Protein AF-A0A845R1W9-F1 (afdb_monomer)

Secondary structure (DSSP, 8-state):
--SEEEEEEEEP-TT-BHHHHS-GGGGGGTT-HHHHHTTTTTTT-GGGTT-TTTTGGGT--EEEE-TTBTBS--S-SHHHHHHHHTT--EEEES-B-HHHHHHHHHTT--EEE-TTGGGS--TT-EEEEETTT-EEEETTT--EEEPPPPPHHHHHHHHTTSHHHHHHHHHHHS--

Nearest PDB structures (foldseek):
  3vba-assembly2_D  TM=9.200E-01  e=2.408E-18  Methanocaldococcus jannaschii DSM 2661
  2pkp-assembly1_A  TM=9.051E-01  e=4.034E-16  Methanocaldococcus jannaschii DSM 2661
  1v7l-assembly1_B  TM=8.809E-01  e=2.753E-15  Pyrococcus horikoshii OT3
  3h5j-assembly1_A  TM=7.792E-01  e=3.836E-09  Mycobacterium tuberculosis
  2b3y-assembly2_B  TM=6.798E-01  e=2.623E-07  Homo sapiens

pLDDT: mean 94.8, std 7.01, range [56.53, 98.75]

Structure (mmCIF, N/CA/C/O backbone):
data_AF-A0A845R1W9-F1
#
_entry.id   AF-A0A845R1W9-F1
#
loop_
_atom_site.group_PDB
_atom_site.id
_atom_site.type_symbol
_atom_site.label_atom_id
_atom_site.label_alt_id
_atom_site.label_comp_id
_atom_site.label_asym_id
_atom_site.label_entity_id
_atom_site.label_seq_id
_atom_site.pdbx_PDB_ins_code
_atom_site.Cartn_x
_atom_site.Cartn_y
_atom_site.Cartn_z
_atom_site.occupancy
_atom_site.B_iso_or_equiv
_atom_site.auth_seq_id
_atom_site.auth_comp_id
_atom_site.auth_asym_id
_atom_site.auth_atom_id
_atom_site.pdbx_PDB_model_num
ATOM 1 N N . MET A 1 1 ? -11.122 14.941 3.476 1.00 62.06 1 MET A N 1
ATOM 2 C CA . MET A 1 1 ? -10.564 13.615 3.101 1.00 62.06 1 MET A CA 1
ATOM 3 C C . MET A 1 1 ? -11.657 12.535 3.040 1.00 62.06 1 MET A C 1
ATOM 5 O O . MET A 1 1 ? -12.625 12.641 3.788 1.00 62.06 1 MET A O 1
ATOM 9 N N . LYS A 1 2 ? -11.525 11.491 2.199 1.00 73.31 2 LYS A N 1
ATOM 10 C CA . LYS A 1 2 ? -12.377 10.285 2.283 1.00 73.31 2 LYS A CA 1
ATOM 11 C C . LYS A 1 2 ? -11.924 9.431 3.475 1.00 73.31 2 LYS A C 1
ATOM 13 O O . LYS A 1 2 ? -10.837 8.869 3.444 1.00 73.31 2 LYS A O 1
ATOM 18 N N . ARG A 1 3 ? -12.740 9.362 4.530 1.00 90.12 3 ARG A N 1
ATOM 19 C CA . ARG A 1 3 ? -12.497 8.478 5.690 1.00 90.12 3 ARG A CA 1
ATOM 20 C C . ARG A 1 3 ? -12.841 7.017 5.400 1.00 90.12 3 ARG A C 1
ATOM 22 O O . ARG A 1 3 ? -12.354 6.130 6.086 1.00 90.12 3 ARG A O 1
ATOM 29 N N . ILE A 1 4 ? -13.647 6.802 4.363 1.00 96.75 4 ILE A N 1
ATOM 30 C CA . ILE A 1 4 ? -14.009 5.495 3.833 1.00 96.75 4 ILE A CA 1
ATOM 31 C C . ILE A 1 4 ? -13.340 5.342 2.469 1.00 96.75 4 ILE A C 1
ATOM 33 O O . ILE A 1 4 ? -13.576 6.155 1.570 1.00 96.75 4 ILE A O 1
ATOM 37 N N . ILE A 1 5 ? -12.514 4.311 2.322 1.00 97.69 5 ILE A N 1
ATOM 38 C CA . ILE A 1 5 ? -11.864 3.947 1.060 1.00 97.69 5 ILE A CA 1
ATOM 39 C C . ILE A 1 5 ? -12.543 2.688 0.536 1.00 97.69 5 ILE A C 1
ATOM 41 O O . ILE A 1 5 ? -12.683 1.711 1.265 1.00 97.69 5 ILE A O 1
ATOM 45 N N . LYS A 1 6 ? -12.971 2.717 -0.729 1.00 98.31 6 LYS A N 1
ATOM 46 C CA . LYS A 1 6 ? -13.586 1.575 -1.405 1.00 98.31 6 LYS A CA 1
ATOM 47 C C . LYS A 1 6 ? -12.861 1.295 -2.709 1.00 98.31 6 LYS A C 1
ATOM 49 O O . LYS A 1 6 ? -12.692 2.213 -3.509 1.00 98.31 6 LYS A O 1
ATOM 54 N N . GLY A 1 7 ? -12.461 0.048 -2.930 1.00 98.19 7 GLY A N 1
ATOM 55 C CA . GLY A 1 7 ? -11.546 -0.270 -4.017 1.00 98.19 7 GLY A CA 1
ATOM 56 C C . GLY A 1 7 ? -11.389 -1.751 -4.314 1.00 98.19 7 GLY A C 1
ATOM 57 O O . GLY A 1 7 ? -11.745 -2.593 -3.493 1.00 98.19 7 GLY A O 1
ATOM 58 N N . SER A 1 8 ? -10.849 -2.038 -5.500 1.00 98.56 8 SER A N 1
ATOM 59 C CA . SER A 1 8 ? -10.445 -3.388 -5.897 1.00 98.56 8 SER A CA 1
ATOM 60 C C . SER A 1 8 ? -9.110 -3.752 -5.254 1.00 98.56 8 SER A C 1
ATOM 62 O O . SER A 1 8 ? -8.200 -2.917 -5.176 1.00 98.56 8 SER A O 1
ATOM 64 N N . VAL A 1 9 ? -9.010 -4.996 -4.799 1.00 98.44 9 VAL A N 1
ATOM 65 C CA . VAL A 1 9 ? -7.891 -5.509 -4.011 1.00 98.44 9 VAL A CA 1
ATOM 66 C C . VAL A 1 9 ? -6.911 -6.310 -4.855 1.00 98.44 9 VAL A C 1
ATOM 68 O O . VAL A 1 9 ? -7.304 -7.196 -5.609 1.00 98.44 9 VAL A O 1
ATOM 71 N N . TYR A 1 10 ? -5.621 -6.106 -4.607 1.00 98.62 10 TYR A N 1
ATOM 72 C CA . TYR A 1 10 ? -4.604 -7.125 -4.841 1.00 98.62 10 TYR A CA 1
ATOM 73 C C . TYR A 1 10 ? -4.195 -7.778 -3.518 1.00 98.62 10 TYR A C 1
ATOM 75 O O . TYR A 1 10 ? -3.683 -7.096 -2.627 1.00 98.62 10 TYR A O 1
ATOM 83 N N . LEU A 1 11 ? -4.410 -9.090 -3.392 1.00 98.38 11 LEU A N 1
ATOM 84 C CA . LEU A 1 11 ? -3.980 -9.869 -2.236 1.00 98.38 11 LEU A CA 1
ATOM 85 C C . LEU A 1 11 ? -2.578 -10.435 -2.478 1.00 98.38 11 LEU A C 1
ATOM 87 O O . LEU A 1 11 ? -2.346 -11.224 -3.394 1.00 98.38 11 LEU A O 1
ATOM 91 N N . CYS A 1 12 ? -1.657 -10.046 -1.610 1.00 96.44 12 CYS A N 1
ATOM 92 C CA . CYS A 1 12 ? -0.325 -10.608 -1.484 1.00 96.44 12 CYS A CA 1
ATOM 93 C C . CYS A 1 12 ? -0.301 -11.725 -0.432 1.00 96.44 12 CYS A C 1
ATOM 95 O O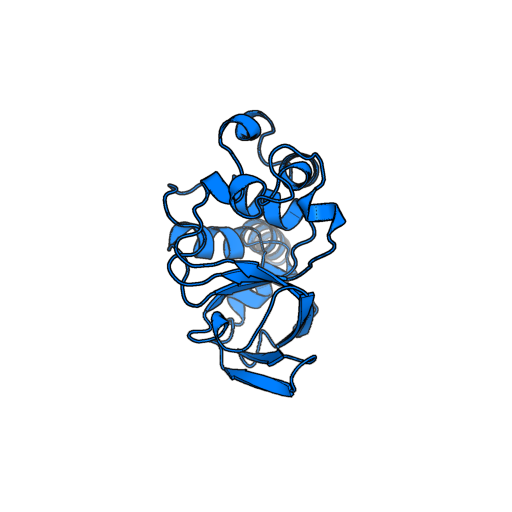 . CYS A 1 12 ? -1.147 -11.774 0.457 1.00 96.44 12 CYS A O 1
ATOM 97 N N . GLY A 1 13 ? 0.721 -12.579 -0.496 1.00 94.38 13 GLY A N 1
ATOM 98 C CA . GLY A 1 13 ? 1.034 -13.514 0.586 1.00 94.38 13 GLY A CA 1
ATOM 99 C C . GLY A 1 13 ? 1.842 -12.875 1.721 1.00 94.38 13 GLY A C 1
ATOM 100 O O . GLY A 1 13 ? 1.972 -11.650 1.817 1.00 94.38 13 GLY A O 1
ATOM 101 N N . ASP A 1 14 ? 2.421 -13.738 2.551 1.00 97.56 14 ASP A N 1
ATOM 102 C CA . ASP A 1 14 ? 3.321 -13.356 3.639 1.00 97.56 14 ASP A CA 1
ATOM 103 C C . ASP A 1 14 ? 4.707 -12.940 3.127 1.00 97.56 14 ASP A C 1
ATOM 105 O O . ASP A 1 14 ? 5.149 -13.338 2.045 1.00 97.56 14 ASP A O 1
ATOM 109 N N . ASN A 1 15 ? 5.431 -12.191 3.957 1.00 97.12 15 ASN A N 1
ATOM 110 C CA . ASN A 1 15 ? 6.838 -11.829 3.791 1.00 97.12 15 ASN A CA 1
ATOM 111 C C . ASN A 1 15 ? 7.152 -11.112 2.467 1.00 97.12 15 ASN A C 1
ATOM 113 O O . ASN A 1 15 ? 8.259 -11.231 1.934 1.00 97.12 15 ASN A O 1
ATOM 117 N N . VAL A 1 16 ? 6.199 -10.346 1.924 1.00 97.50 16 VAL A N 1
ATOM 118 C CA . VAL A 1 16 ? 6.465 -9.495 0.759 1.00 97.50 16 VAL A CA 1
ATOM 119 C C . VAL A 1 16 ? 7.469 -8.421 1.145 1.00 97.50 16 VAL A C 1
ATOM 121 O O . VAL A 1 16 ? 7.192 -7.533 1.949 1.00 97.50 16 VAL A O 1
ATOM 124 N N . THR A 1 17 ? 8.647 -8.480 0.543 1.00 97.12 17 THR A N 1
ATOM 125 C CA . THR A 1 17 ? 9.742 -7.571 0.866 1.00 97.12 17 THR A CA 1
ATOM 126 C C . THR A 1 17 ? 9.640 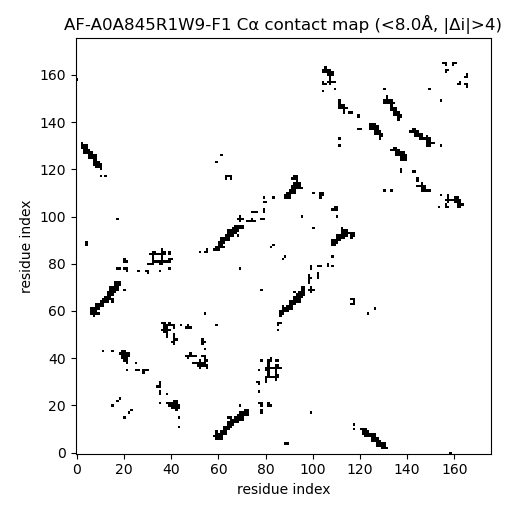-6.244 0.120 1.00 97.12 17 THR A C 1
ATOM 128 O O . THR A 1 17 ? 9.064 -6.140 -0.965 1.00 97.12 17 THR A O 1
ATOM 131 N N . ALA A 1 18 ? 10.309 -5.220 0.650 1.00 95.44 18 ALA A N 1
ATOM 132 C CA . ALA A 1 18 ? 10.483 -3.936 -0.025 1.00 95.44 18 ALA A CA 1
ATOM 133 C C . ALA A 1 18 ? 11.068 -4.072 -1.449 1.00 95.44 18 ALA A C 1
ATOM 135 O O . ALA A 1 18 ? 10.721 -3.287 -2.328 1.00 95.44 18 ALA A O 1
ATOM 136 N N . TYR A 1 19 ? 11.919 -5.078 -1.681 1.00 95.38 19 TYR A N 1
ATOM 137 C CA . TYR A 1 19 ? 12.547 -5.350 -2.979 1.00 95.38 19 TYR A CA 1
ATOM 138 C C . TYR A 1 19 ? 11.615 -6.051 -3.973 1.00 95.38 19 TYR A C 1
ATOM 140 O O . TYR A 1 19 ? 11.827 -5.950 -5.178 1.00 95.38 19 TYR A O 1
ATOM 148 N N . GLN A 1 20 ? 10.585 -6.744 -3.482 1.00 96.88 20 GLN A N 1
ATOM 149 C CA . GLN A 1 20 ? 9.526 -7.311 -4.319 1.00 96.88 20 GLN A CA 1
ATOM 150 C C . GLN A 1 20 ? 8.477 -6.259 -4.693 1.00 96.88 20 GLN A C 1
ATOM 152 O O . GLN A 1 20 ? 7.917 -6.314 -5.786 1.00 96.88 20 GLN A O 1
ATOM 157 N N . ILE A 1 21 ? 8.244 -5.275 -3.819 1.00 97.44 21 ILE A N 1
ATOM 158 C CA . ILE A 1 21 ? 7.402 -4.112 -4.131 1.00 97.44 21 ILE A CA 1
ATOM 159 C C . ILE A 1 21 ? 8.075 -3.231 -5.191 1.00 97.44 21 ILE A C 1
ATOM 161 O O . ILE A 1 21 ? 7.401 -2.736 -6.086 1.00 97.44 21 ILE A O 1
ATOM 165 N N . ILE A 1 22 ? 9.388 -3.011 -5.105 1.00 96.62 22 ILE A N 1
ATOM 166 C CA . ILE A 1 22 ? 10.142 -2.286 -6.133 1.00 96.62 22 ILE A CA 1
ATOM 167 C C . ILE A 1 22 ? 11.602 -2.746 -6.157 1.00 96.62 22 ILE A C 1
ATOM 169 O O . ILE A 1 22 ? 12.318 -2.660 -5.151 1.00 96.62 22 ILE A O 1
ATOM 173 N N . ALA A 1 23 ? 12.067 -3.212 -7.315 1.00 94.94 23 ALA A N 1
ATOM 174 C CA . ALA A 1 23 ? 13.419 -3.732 -7.449 1.00 94.94 23 ALA A CA 1
ATOM 175 C C . ALA A 1 23 ? 14.481 -2.628 -7.290 1.00 94.94 23 ALA A C 1
ATOM 177 O O . ALA A 1 23 ? 14.294 -1.467 -7.664 1.00 94.94 23 ALA A O 1
ATOM 178 N N . GLN A 1 24 ? 15.639 -2.991 -6.730 1.00 93.75 24 GLN A N 1
ATOM 179 C CA . GLN A 1 24 ? 16.694 -2.027 -6.394 1.00 93.75 24 GLN A CA 1
ATOM 180 C C . GLN A 1 24 ? 17.302 -1.330 -7.620 1.00 93.75 24 GLN A C 1
ATOM 182 O O . GLN A 1 24 ? 17.696 -0.167 -7.542 1.00 93.75 24 GLN A O 1
ATOM 187 N N . ASN A 1 25 ? 17.334 -2.003 -8.770 1.00 94.56 25 ASN A N 1
ATOM 188 C CA . ASN A 1 25 ? 17.775 -1.415 -10.037 1.00 94.56 25 ASN A CA 1
ATOM 189 C C . ASN A 1 25 ? 16.882 -0.245 -10.503 1.00 94.56 25 ASN A C 1
ATOM 191 O O . ASN A 1 25 ? 17.328 0.556 -11.321 1.00 94.56 25 ASN A O 1
ATOM 195 N N . ARG A 1 26 ? 15.661 -0.101 -9.966 1.00 95.25 26 ARG A N 1
ATOM 196 C CA . ARG A 1 26 ? 14.755 1.024 -10.251 1.00 95.25 26 ARG A CA 1
ATOM 197 C C . ARG A 1 26 ? 15.004 2.244 -9.367 1.00 95.25 26 ARG A C 1
ATOM 199 O O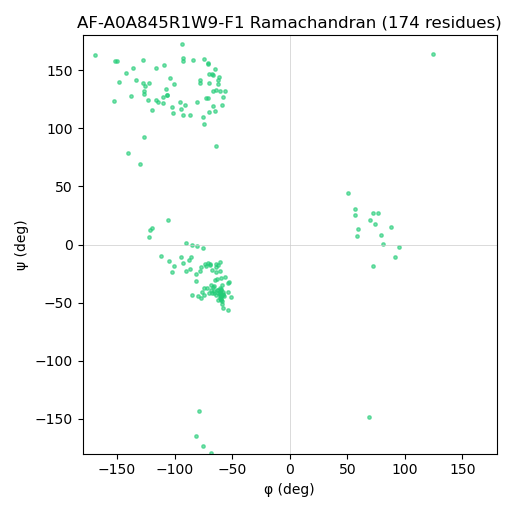 . ARG A 1 26 ? 14.479 3.314 -9.647 1.00 95.25 26 ARG A O 1
ATOM 206 N N . TRP A 1 27 ? 15.817 2.135 -8.314 1.00 92.50 27 TRP A N 1
ATOM 207 C CA . TRP A 1 27 ? 16.007 3.238 -7.359 1.00 92.50 27 TRP A CA 1
ATOM 208 C C . TRP A 1 27 ? 16.760 4.436 -7.954 1.00 92.50 27 TRP A C 1
ATOM 210 O O . TRP A 1 27 ? 16.676 5.540 -7.423 1.00 92.50 27 TRP A O 1
ATOM 220 N N . GLY A 1 28 ? 17.444 4.257 -9.092 1.00 93.75 28 GLY A N 1
ATOM 221 C CA . GLY A 1 28 ? 18.024 5.365 -9.860 1.00 93.75 28 GLY A CA 1
ATOM 222 C C . GLY A 1 28 ? 16.992 6.385 -10.366 1.00 93.75 28 GLY A C 1
ATOM 223 O O . GLY A 1 28 ? 17.372 7.495 -10.722 1.00 93.75 28 GLY A O 1
ATOM 224 N N . LEU A 1 29 ? 15.697 6.045 -10.342 1.00 93.56 29 LEU A N 1
ATOM 225 C CA . LEU A 1 29 ? 14.581 6.942 -10.668 1.00 93.56 29 LEU A CA 1
ATOM 226 C C . LEU A 1 29 ? 14.276 7.963 -9.550 1.00 93.56 29 LEU A C 1
ATOM 228 O O . LEU A 1 29 ? 13.399 8.816 -9.699 1.00 93.56 29 LEU A O 1
ATOM 232 N N . GLY A 1 30 ? 14.985 7.890 -8.419 1.00 95.00 30 GLY A N 1
ATOM 233 C CA . GLY A 1 30 ? 14.742 8.740 -7.258 1.00 95.00 30 GLY A CA 1
ATOM 234 C C . GLY A 1 30 ? 13.417 8.405 -6.571 1.00 95.00 30 GLY A C 1
ATOM 235 O O . GLY A 1 30 ? 12.989 7.257 -6.559 1.00 95.00 30 GLY A O 1
ATOM 236 N N . LEU A 1 31 ? 12.763 9.411 -5.982 1.00 95.31 31 LEU A N 1
ATOM 237 C CA . LEU A 1 31 ? 11.499 9.260 -5.242 1.00 95.31 31 LEU A CA 1
ATOM 238 C C . LEU A 1 31 ? 10.278 9.800 -6.004 1.00 95.31 31 LEU A C 1
ATOM 240 O O . LEU A 1 31 ? 9.270 10.120 -5.375 1.00 95.31 31 LEU A O 1
ATOM 244 N N . ASN A 1 32 ? 10.359 9.926 -7.333 1.00 96.31 32 ASN A N 1
ATOM 245 C CA . ASN A 1 32 ? 9.216 10.333 -8.149 1.00 96.31 32 ASN A CA 1
ATOM 246 C C . ASN A 1 32 ? 8.175 9.193 -8.182 1.00 96.31 32 ASN A C 1
ATOM 248 O O . ASN A 1 32 ? 8.472 8.140 -8.754 1.00 96.31 32 ASN A O 1
ATOM 252 N N . PRO A 1 33 ? 6.968 9.373 -7.600 1.00 97.12 33 PRO A N 1
ATOM 253 C CA . PRO A 1 33 ? 5.948 8.330 -7.602 1.00 97.12 33 PRO A CA 1
ATOM 254 C C . PRO A 1 33 ? 5.533 7.923 -9.015 1.00 97.12 33 PRO A C 1
ATOM 256 O O . PRO A 1 33 ? 5.364 6.741 -9.274 1.00 97.12 33 PRO A O 1
ATOM 259 N N . GLU A 1 34 ? 5.418 8.863 -9.953 1.00 97.44 34 GLU A N 1
ATOM 260 C CA . GLU A 1 34 ? 4.980 8.563 -11.318 1.00 97.44 34 GLU A CA 1
ATOM 261 C C . GLU A 1 34 ? 5.932 7.587 -12.021 1.00 97.44 34 GLU A C 1
ATOM 263 O O . GLU A 1 34 ? 5.469 6.610 -12.612 1.00 97.44 34 GLU A O 1
ATOM 268 N N . GLU A 1 35 ? 7.245 7.803 -11.889 1.00 98.12 35 GLU A N 1
ATOM 269 C CA . GLU A 1 35 ? 8.281 6.953 -12.487 1.00 98.12 35 GLU A CA 1
ATOM 270 C C . GLU A 1 35 ? 8.439 5.616 -11.759 1.00 98.12 35 GLU A C 1
ATOM 272 O O . GLU A 1 35 ? 8.516 4.568 -12.397 1.00 98.12 35 GLU A O 1
ATOM 277 N N . LEU A 1 36 ? 8.449 5.624 -10.422 1.00 98.25 36 LEU A N 1
ATOM 278 C CA . LEU A 1 36 ? 8.540 4.389 -9.637 1.00 98.25 36 LEU A CA 1
ATOM 279 C C . LEU A 1 36 ? 7.289 3.516 -9.793 1.00 98.25 36 LEU A C 1
ATOM 281 O O . LEU A 1 36 ? 7.390 2.292 -9.844 1.00 98.25 36 LEU A O 1
ATOM 285 N N . GLY A 1 37 ? 6.114 4.137 -9.892 1.00 98.19 37 GLY A N 1
ATOM 286 C CA . GLY A 1 37 ? 4.827 3.458 -10.007 1.00 98.19 37 GLY A CA 1
ATOM 287 C C . GLY A 1 37 ? 4.667 2.637 -11.279 1.00 98.19 37 GLY A C 1
ATOM 288 O O . GLY A 1 37 ? 3.926 1.657 -11.274 1.00 98.19 37 GLY A O 1
ATOM 289 N N . LYS A 1 38 ? 5.420 2.965 -12.337 1.00 98.25 38 LYS A N 1
ATOM 290 C CA . LYS A 1 38 ? 5.505 2.152 -13.559 1.00 98.25 38 LYS A CA 1
ATOM 291 C C . LYS A 1 38 ? 6.041 0.740 -13.291 1.00 98.25 38 LYS A C 1
ATOM 293 O O . LYS A 1 38 ? 5.779 -0.156 -14.079 1.00 98.25 38 LYS A O 1
ATOM 298 N N . TRP A 1 39 ? 6.779 0.535 -12.202 1.00 98.31 39 TRP A N 1
ATOM 299 C CA . TRP A 1 39 ? 7.459 -0.728 -11.882 1.00 98.31 39 TRP A CA 1
ATOM 300 C C . TRP A 1 39 ? 7.019 -1.311 -10.533 1.00 98.31 39 TRP A C 1
ATOM 302 O O . TRP A 1 39 ? 7.669 -2.207 -9.994 1.00 98.31 39 TRP A O 1
ATOM 312 N N . ALA A 1 40 ? 5.940 -0.782 -9.952 1.00 98.19 40 ALA A N 1
ATOM 313 C CA . ALA A 1 40 ? 5.447 -1.244 -8.665 1.00 98.19 40 ALA A CA 1
ATOM 314 C C . ALA A 1 40 ? 5.030 -2.719 -8.724 1.00 98.19 40 ALA A C 1
ATOM 316 O O . ALA A 1 40 ? 4.474 -3.189 -9.711 1.00 98.19 40 ALA A O 1
ATOM 317 N N . MET A 1 41 ? 5.268 -3.428 -7.626 1.00 98.00 41 MET A N 1
ATOM 318 C CA . MET A 1 41 ? 4.901 -4.823 -7.391 1.00 98.00 41 MET A CA 1
ATOM 319 C C . MET A 1 41 ? 5.487 -5.833 -8.388 1.00 98.00 41 MET A C 1
ATOM 321 O O . MET A 1 41 ? 5.077 -6.987 -8.355 1.00 98.00 41 MET A O 1
ATOM 325 N N . GLU A 1 42 ? 6.469 -5.474 -9.224 1.00 94.38 42 GLU A N 1
ATOM 326 C CA . GLU A 1 42 ? 7.003 -6.376 -10.262 1.00 94.38 42 GLU A CA 1
ATOM 327 C C . GLU A 1 42 ? 7.598 -7.683 -9.701 1.00 94.38 42 GLU A C 1
ATOM 329 O O . GLU A 1 42 ? 7.545 -8.721 -10.355 1.00 94.38 42 GLU A O 1
ATOM 334 N N . GLY A 1 43 ? 8.120 -7.666 -8.467 1.00 95.50 43 GLY A N 1
ATOM 335 C CA . GLY A 1 43 ? 8.613 -8.863 -7.775 1.00 95.50 43 GLY A CA 1
ATOM 336 C C . GLY A 1 43 ? 7.589 -9.540 -6.853 1.00 95.50 43 GLY A C 1
ATOM 337 O O . GLY A 1 43 ? 7.843 -10.644 -6.371 1.00 95.50 43 GLY A O 1
ATOM 338 N N . ALA A 1 44 ? 6.456 -8.887 -6.581 1.00 96.44 44 ALA A N 1
ATOM 339 C CA . ALA A 1 44 ? 5.360 -9.385 -5.739 1.00 96.44 44 ALA A CA 1
ATOM 340 C C . ALA A 1 44 ? 4.139 -9.854 -6.559 1.00 96.44 44 ALA A C 1
ATOM 342 O O . ALA A 1 44 ? 3.250 -10.526 -6.037 1.00 96.44 44 ALA A O 1
ATOM 343 N N . CYS A 1 45 ? 4.094 -9.505 -7.843 1.00 96.31 45 CYS A N 1
ATOM 344 C CA . CYS A 1 45 ? 3.094 -9.904 -8.820 1.00 96.31 45 CYS A CA 1
ATOM 345 C C . CYS A 1 45 ? 3.827 -10.500 -10.031 1.00 96.31 45 CYS A C 1
ATOM 347 O O . CYS A 1 45 ? 4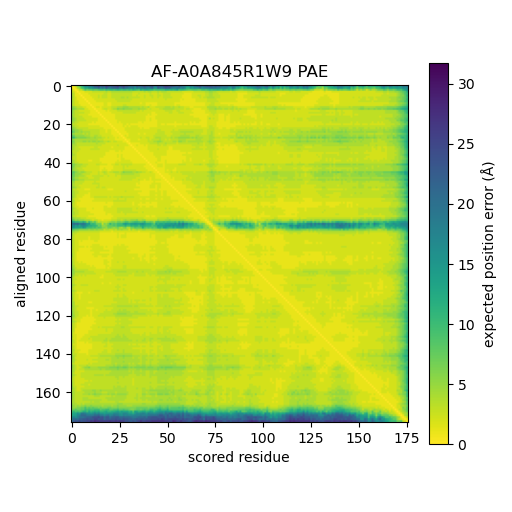.227 -9.767 -10.931 1.00 96.31 45 CYS A O 1
ATOM 349 N N . PRO A 1 46 ? 4.042 -11.827 -10.073 1.00 91.25 46 PRO A N 1
ATOM 350 C CA . PRO A 1 46 ? 4.835 -12.460 -11.130 1.00 91.25 46 PRO A CA 1
ATOM 351 C C . PRO A 1 46 ? 4.338 -12.167 -12.553 1.00 91.25 46 PRO A C 1
ATOM 353 O O . PRO A 1 46 ? 5.132 -12.128 -13.487 1.00 91.25 46 PRO A O 1
ATOM 356 N N . GLU A 1 47 ? 3.036 -11.918 -12.714 1.00 94.25 47 GLU A N 1
ATOM 357 C CA . GLU A 1 47 ? 2.409 -11.572 -13.995 1.00 94.25 47 GLU A CA 1
ATOM 358 C C . GLU A 1 47 ? 2.900 -10.245 -14.595 1.00 94.25 47 GLU A C 1
ATOM 360 O O . GLU A 1 47 ? 2.702 -10.014 -15.785 1.00 94.25 47 GLU A O 1
ATOM 365 N N . VAL A 1 48 ? 3.505 -9.365 -13.791 1.00 95.94 48 VAL A N 1
ATOM 366 C CA . VAL A 1 48 ? 3.917 -8.013 -14.213 1.00 95.94 48 VAL A CA 1
ATOM 367 C C . VAL A 1 48 ? 5.426 -7.795 -14.090 1.00 95.94 48 VAL A C 1
ATOM 369 O O . VAL A 1 48 ? 5.904 -6.663 -14.161 1.00 95.94 48 VAL A O 1
ATOM 372 N N . LEU A 1 49 ? 6.193 -8.874 -13.916 1.00 95.94 49 LEU A N 1
ATOM 373 C CA . LEU A 1 49 ? 7.644 -8.815 -13.787 1.00 95.94 49 LEU A CA 1
ATOM 374 C C . LEU A 1 49 ? 8.278 -8.164 -15.027 1.00 95.94 49 LEU A C 1
ATOM 376 O O . LEU A 1 49 ? 8.163 -8.690 -16.134 1.00 95.94 49 LEU A O 1
ATOM 380 N N . ASN A 1 50 ? 8.995 -7.051 -14.833 1.00 94.00 50 ASN A N 1
ATOM 381 C CA . ASN A 1 50 ? 9.589 -6.239 -15.903 1.00 94.00 50 ASN A CA 1
ATOM 382 C C . ASN A 1 50 ? 8.586 -5.718 -16.952 1.00 94.00 50 ASN A C 1
ATOM 384 O O . ASN A 1 50 ? 8.983 -5.420 -18.081 1.00 94.00 50 ASN A O 1
ATOM 388 N N . VAL A 1 51 ? 7.311 -5.571 -16.589 1.00 97.69 51 VAL A N 1
ATOM 389 C CA . VAL A 1 51 ? 6.291 -4.956 -17.444 1.00 97.69 51 VAL A CA 1
ATOM 390 C C . VAL A 1 51 ? 6.061 -3.525 -16.975 1.00 97.69 51 VAL A C 1
ATOM 392 O O . VAL A 1 51 ? 5.549 -3.301 -15.879 1.00 97.69 51 VAL A O 1
ATOM 395 N N . GLU A 1 52 ? 6.430 -2.548 -17.804 1.00 97.69 52 GLU A N 1
ATOM 396 C CA . GLU A 1 52 ? 6.153 -1.139 -17.516 1.00 97.69 52 GLU A CA 1
ATOM 397 C C . GLU A 1 52 ? 4.639 -0.913 -17.396 1.00 97.69 52 GLU A C 1
ATOM 399 O O . GLU A 1 52 ? 3.869 -1.371 -18.234 1.00 97.69 52 GLU A O 1
ATOM 404 N N . ASN A 1 53 ? 4.224 -0.225 -16.335 1.00 98.00 53 ASN A N 1
ATOM 405 C CA . ASN A 1 53 ? 2.839 -0.052 -15.892 1.00 98.00 53 ASN A CA 1
ATOM 406 C C . ASN A 1 53 ? 2.083 -1.351 -15.586 1.00 98.00 53 ASN A C 1
ATOM 408 O O . ASN A 1 53 ? 0.908 -1.279 -15.248 1.00 98.00 53 ASN A O 1
ATOM 412 N N . GLY A 1 54 ? 2.724 -2.523 -15.594 1.00 97.62 54 GLY A N 1
ATOM 413 C CA . GLY A 1 54 ? 2.002 -3.793 -15.543 1.00 97.62 54 GLY A CA 1
ATOM 414 C C . GLY A 1 54 ? 1.095 -3.945 -14.317 1.00 97.62 54 GLY A C 1
ATOM 415 O O . GLY A 1 54 ? -0.035 -4.408 -14.448 1.00 97.62 54 GLY A O 1
ATOM 416 N N . PHE A 1 55 ? 1.538 -3.514 -13.129 1.00 98.31 55 PHE A N 1
ATOM 417 C CA . PHE A 1 55 ? 0.678 -3.520 -11.937 1.00 98.31 55 PHE A CA 1
ATOM 418 C C . PHE A 1 55 ? -0.346 -2.378 -11.929 1.00 98.31 55 PHE A C 1
ATOM 420 O O . PHE A 1 55 ? -1.501 -2.599 -11.572 1.00 98.31 55 PHE A O 1
ATOM 427 N N . ARG A 1 56 ? 0.060 -1.174 -12.352 1.00 97.69 56 ARG A N 1
ATOM 428 C CA . ARG A 1 56 ? -0.810 0.010 -12.455 1.00 97.69 56 ARG A CA 1
ATOM 429 C C . ARG A 1 56 ? -2.006 -0.264 -13.376 1.00 97.69 56 ARG A C 1
ATOM 431 O O . ARG A 1 56 ? -3.138 0.044 -13.017 1.00 97.69 56 ARG A O 1
ATOM 438 N N . ASP A 1 57 ? -1.769 -0.907 -14.513 1.00 98.25 57 ASP A N 1
ATOM 439 C CA . ASP A 1 57 ? -2.780 -1.208 -15.532 1.00 98.25 57 ASP A CA 1
ATOM 440 C C . ASP A 1 57 ? -3.803 -2.255 -15.066 1.00 98.25 57 ASP A C 1
ATOM 442 O O . ASP A 1 57 ? -4.902 -2.332 -15.616 1.00 98.25 57 ASP A O 1
ATOM 446 N N . LYS A 1 58 ? -3.494 -3.027 -14.012 1.00 97.44 58 LYS A N 1
ATOM 447 C CA . LYS A 1 58 ? -4.479 -3.908 -13.362 1.00 97.44 58 LYS A CA 1
ATOM 448 C C . LYS A 1 58 ? -5.535 -3.130 -12.563 1.00 97.44 58 LYS A C 1
ATOM 450 O O . LYS A 1 58 ? -6.575 -3.698 -12.244 1.00 97.44 58 LYS A O 1
ATOM 455 N N . GLY A 1 59 ? -5.301 -1.850 -12.253 1.00 97.38 59 GLY A N 1
ATOM 456 C CA . GLY A 1 59 ? -6.314 -0.955 -11.684 1.00 97.38 59 GLY A CA 1
ATOM 457 C C . GLY A 1 59 ? -6.735 -1.269 -10.245 1.00 97.38 59 GLY A C 1
ATOM 458 O O . GLY A 1 59 ? -7.821 -0.869 -9.823 1.00 97.38 59 GLY A O 1
ATOM 459 N N . TYR A 1 60 ? -5.909 -1.989 -9.482 1.00 98.50 60 TYR A N 1
ATOM 460 C CA . TYR A 1 60 ? -6.131 -2.163 -8.047 1.00 98.50 60 TYR A CA 1
ATOM 461 C C . TYR A 1 60 ? -5.877 -0.848 -7.317 1.00 98.50 60 TYR A C 1
ATOM 463 O O . TYR A 1 60 ? -4.906 -0.159 -7.611 1.00 98.50 60 TYR A O 1
ATOM 471 N N . SER A 1 61 ? -6.718 -0.523 -6.339 1.00 98.25 61 SER A N 1
ATOM 472 C CA . SER A 1 61 ? -6.531 0.656 -5.482 1.00 98.25 61 SER A CA 1
ATOM 473 C C . SER A 1 61 ? -6.198 0.288 -4.037 1.00 98.25 61 SER A C 1
ATOM 475 O O . SER A 1 61 ? -5.801 1.153 -3.258 1.00 98.25 61 SER A O 1
ATOM 477 N N . ILE A 1 62 ? -6.306 -0.991 -3.668 1.00 98.75 62 ILE A N 1
ATOM 478 C CA . ILE A 1 62 ? -5.979 -1.496 -2.334 1.00 98.75 62 ILE A CA 1
ATOM 479 C C . ILE A 1 62 ? -4.998 -2.660 -2.471 1.00 98.75 62 ILE A C 1
ATOM 481 O O . ILE A 1 62 ? -5.230 -3.587 -3.247 1.00 98.75 62 ILE A O 1
ATOM 485 N N . VAL A 1 63 ? -3.916 -2.639 -1.692 1.00 98.75 63 VAL A N 1
ATOM 486 C CA . VAL A 1 63 ? -3.032 -3.803 -1.527 1.00 98.75 63 VAL A CA 1
ATOM 487 C C . VAL A 1 63 ? -3.253 -4.396 -0.146 1.00 98.75 63 VAL A C 1
ATOM 489 O O . VAL A 1 63 ? -3.195 -3.683 0.859 1.00 98.75 63 VAL A O 1
ATOM 492 N N . ILE A 1 64 ? -3.485 -5.707 -0.110 1.00 98.69 64 ILE A N 1
ATOM 493 C CA . ILE A 1 64 ? -3.598 -6.480 1.123 1.00 98.69 64 ILE A CA 1
ATOM 494 C C . ILE A 1 64 ? -2.384 -7.398 1.251 1.00 98.69 64 ILE A C 1
ATOM 496 O O . ILE A 1 64 ? -2.074 -8.129 0.316 1.00 98.69 64 ILE A O 1
ATOM 500 N N . GLY A 1 65 ? -1.685 -7.340 2.382 1.00 98.19 65 GLY A N 1
ATOM 501 C CA . GLY A 1 65 ? -0.539 -8.189 2.708 1.00 98.19 65 GLY A CA 1
ATOM 502 C C . GLY A 1 65 ? -0.838 -9.205 3.804 1.00 98.19 65 GLY A C 1
ATOM 503 O O . GLY A 1 65 ? -1.698 -8.975 4.653 1.00 98.19 65 GLY A O 1
ATOM 504 N N . GLY A 1 66 ? -0.096 -10.309 3.804 1.00 98.12 66 GLY A N 1
ATOM 505 C CA . GLY A 1 66 ? -0.044 -11.223 4.942 1.00 98.12 66 GLY A CA 1
ATOM 506 C C . GLY A 1 66 ? 0.868 -10.715 6.057 1.00 98.12 66 GLY A C 1
ATOM 507 O O . GLY A 1 66 ? 0.936 -9.513 6.338 1.00 98.12 66 GLY A O 1
ATOM 508 N N . GLU A 1 67 ? 1.573 -11.631 6.708 1.00 97.88 67 GLU A N 1
ATOM 509 C CA . GLU A 1 67 ? 2.538 -11.297 7.755 1.00 97.88 67 GLU A CA 1
ATOM 510 C C . GLU A 1 67 ? 3.797 -10.609 7.189 1.00 97.88 67 GLU A C 1
ATOM 512 O O . GLU A 1 67 ? 4.228 -10.893 6.075 1.00 97.88 67 GLU A O 1
ATOM 517 N N . ASP A 1 68 ? 4.395 -9.693 7.959 1.00 96.88 68 ASP A N 1
ATOM 518 C CA . ASP A 1 68 ? 5.615 -8.935 7.614 1.00 96.88 68 ASP A CA 1
ATOM 519 C C . ASP A 1 68 ? 5.586 -8.247 6.230 1.00 96.88 68 ASP A C 1
ATOM 521 O O . ASP A 1 68 ? 6.562 -8.254 5.469 1.00 96.88 68 ASP A O 1
ATOM 525 N N . PHE A 1 69 ? 4.467 -7.601 5.879 1.00 98.06 69 PHE A N 1
ATOM 526 C CA . PHE A 1 69 ? 4.381 -6.858 4.622 1.00 98.06 69 PHE A CA 1
ATOM 527 C C . PHE A 1 69 ? 5.360 -5.672 4.588 1.00 98.06 69 PHE A C 1
ATOM 529 O O . PHE A 1 69 ? 5.450 -4.849 5.510 1.00 98.06 69 PHE A O 1
ATOM 536 N N . GLY A 1 70 ? 6.086 -5.554 3.478 1.00 95.81 70 GLY A N 1
ATOM 537 C CA . GLY A 1 70 ? 7.144 -4.572 3.282 1.00 95.81 70 GLY A CA 1
ATOM 538 C C . GLY A 1 70 ? 8.406 -4.877 4.096 1.00 95.81 70 GLY A C 1
ATOM 539 O O . GLY A 1 70 ? 9.116 -3.937 4.473 1.00 95.81 70 GLY A O 1
ATOM 540 N N . GLY A 1 71 ? 8.662 -6.148 4.415 1.00 93.38 71 GLY A N 1
ATOM 541 C CA . GLY A 1 71 ? 9.840 -6.635 5.139 1.00 93.38 71 GLY A CA 1
ATOM 542 C C . GLY A 1 71 ? 11.164 -6.526 4.369 1.00 93.38 71 GLY A C 1
ATOM 543 O O . GLY A 1 71 ? 11.237 -6.025 3.243 1.00 93.38 71 GLY A O 1
ATOM 544 N N . GLY A 1 72 ? 12.255 -6.976 4.996 1.00 83.56 72 GLY A N 1
ATOM 545 C CA . GLY A 1 72 ? 13.58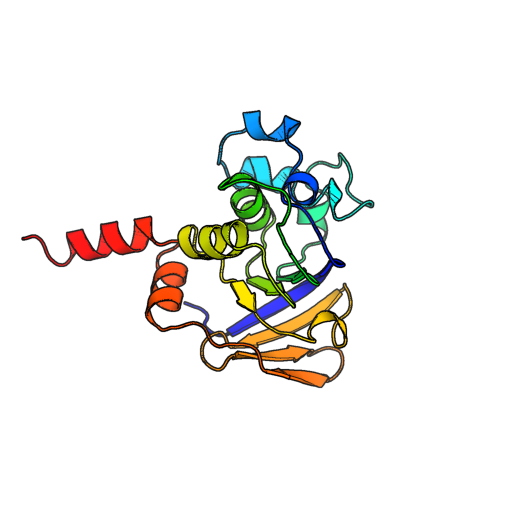8 -7.133 4.383 1.00 83.56 72 GLY A CA 1
ATOM 546 C C . GLY A 1 72 ? 14.385 -5.850 4.081 1.00 83.56 72 GLY A C 1
ATOM 547 O O . GLY A 1 72 ? 15.603 -5.909 3.920 1.00 83.56 72 GLY A O 1
ATOM 548 N N . GLY A 1 73 ? 13.740 -4.683 4.023 1.00 73.75 73 GLY A N 1
ATOM 549 C CA . GLY A 1 73 ? 14.386 -3.396 3.752 1.00 73.75 73 GLY A CA 1
ATOM 550 C C . GLY A 1 73 ? 14.819 -2.627 5.008 1.00 73.75 73 GLY A C 1
ATOM 551 O O . GLY A 1 73 ? 14.265 -2.784 6.095 1.00 73.75 73 GLY A O 1
ATOM 552 N N . LYS A 1 74 ? 15.788 -1.715 4.844 1.00 78.38 74 LYS A N 1
ATOM 553 C CA . LYS A 1 74 ? 16.022 -0.616 5.802 1.00 78.38 74 LYS A CA 1
ATOM 554 C C . LYS A 1 74 ? 14.947 0.470 5.626 1.00 78.38 74 LYS A C 1
ATOM 556 O O . LYS A 1 74 ? 14.010 0.324 4.851 1.00 78.38 74 LYS A O 1
ATOM 561 N N . SER A 1 75 ? 15.093 1.596 6.320 1.00 81.25 75 SER A N 1
ATOM 562 C CA . SER A 1 75 ? 14.251 2.783 6.131 1.00 81.25 75 SER A CA 1
ATOM 563 C C . SER A 1 75 ? 14.418 3.392 4.726 1.00 81.25 75 SER A C 1
ATOM 565 O O . SER A 1 75 ? 15.189 4.335 4.556 1.00 81.25 75 SER A O 1
ATOM 567 N N . ILE A 1 76 ? 13.683 2.877 3.738 1.00 90.50 76 ILE A N 1
ATOM 568 C CA . ILE A 1 76 ? 13.643 3.369 2.353 1.00 90.50 76 ILE A CA 1
ATOM 569 C C . ILE A 1 76 ? 12.213 3.743 1.950 1.00 90.50 76 ILE A C 1
ATOM 571 O O . ILE A 1 76 ? 11.262 3.038 2.281 1.00 90.50 76 ILE A O 1
ATOM 575 N N . GLU A 1 77 ? 12.053 4.857 1.237 1.00 94.62 77 GLU A N 1
ATOM 576 C CA . GLU A 1 77 ? 10.732 5.364 0.833 1.00 94.62 77 GLU A CA 1
ATOM 577 C C . GLU A 1 77 ? 10.271 4.882 -0.549 1.00 94.62 77 GLU A C 1
ATOM 579 O O . GLU A 1 77 ? 9.079 4.956 -0.843 1.00 94.62 77 GLU A O 1
ATOM 584 N N . HIS A 1 78 ? 11.183 4.348 -1.371 1.00 96.81 78 HIS A N 1
ATOM 585 C CA . HIS A 1 78 ? 10.890 3.886 -2.733 1.00 96.81 78 HIS A CA 1
ATOM 586 C C . HIS A 1 78 ? 9.680 2.939 -2.824 1.00 96.81 78 HIS A C 1
ATOM 588 O O . HIS A 1 78 ? 8.852 3.177 -3.697 1.00 96.81 78 HIS A O 1
ATOM 594 N N . PRO A 1 79 ? 9.504 1.923 -1.946 1.00 97.12 79 PRO A N 1
ATOM 595 C CA . PRO A 1 79 ? 8.351 1.021 -2.038 1.00 97.12 79 PRO A CA 1
ATOM 596 C C . PRO A 1 79 ? 7.015 1.751 -1.891 1.00 97.12 79 PRO A C 1
ATOM 598 O O . PRO A 1 79 ? 6.088 1.520 -2.658 1.00 97.12 79 PRO A O 1
ATOM 601 N N . ILE A 1 80 ? 6.929 2.683 -0.940 1.00 97.69 80 ILE A N 1
ATOM 602 C CA . ILE A 1 80 ? 5.710 3.460 -0.699 1.00 97.69 80 ILE A CA 1
ATOM 603 C C . ILE A 1 80 ? 5.466 4.446 -1.845 1.00 97.69 80 ILE A C 1
ATOM 605 O O . ILE A 1 80 ? 4.337 4.5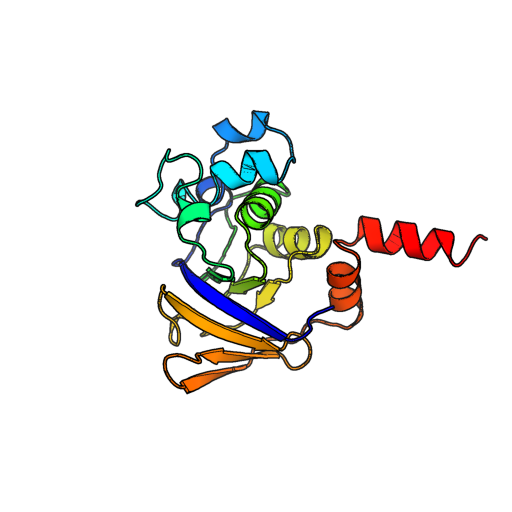76 -2.305 1.00 97.69 80 ILE A O 1
ATOM 609 N N . ALA A 1 81 ? 6.517 5.103 -2.346 1.00 98.00 81 ALA A N 1
ATOM 610 C CA . ALA A 1 81 ? 6.408 5.984 -3.506 1.00 98.00 81 ALA A CA 1
ATOM 611 C C . ALA A 1 81 ? 5.959 5.224 -4.769 1.00 98.00 81 ALA A C 1
ATOM 613 O O . ALA A 1 81 ? 5.120 5.732 -5.510 1.00 98.00 81 ALA A O 1
ATOM 614 N N . ALA A 1 82 ? 6.455 4.002 -4.984 1.00 98.38 82 ALA A N 1
ATOM 615 C CA . ALA A 1 82 ? 6.028 3.138 -6.081 1.00 98.38 82 ALA A CA 1
ATOM 616 C C . ALA A 1 82 ? 4.541 2.769 -5.961 1.00 98.38 82 ALA A C 1
ATOM 618 O O . ALA A 1 82 ? 3.794 2.930 -6.920 1.00 98.38 82 ALA A O 1
ATOM 619 N N . LEU A 1 83 ? 4.087 2.350 -4.774 1.00 98.56 83 LEU A N 1
ATOM 620 C CA . LEU A 1 83 ? 2.679 2.020 -4.519 1.00 98.56 83 LEU A CA 1
ATOM 621 C C . LEU A 1 83 ? 1.753 3.220 -4.768 1.00 98.56 83 LEU A C 1
ATOM 623 O O . LEU A 1 83 ? 0.773 3.091 -5.497 1.00 98.56 83 LEU A O 1
ATOM 627 N N . GLN A 1 84 ? 2.098 4.402 -4.242 1.00 98.31 84 GLN A N 1
ATOM 628 C CA . GLN A 1 84 ? 1.359 5.646 -4.513 1.00 98.31 84 GLN A CA 1
ATOM 629 C C . GLN A 1 84 ? 1.303 5.948 -6.017 1.00 98.31 84 GLN A C 1
ATOM 631 O O . GLN A 1 84 ? 0.251 6.273 -6.559 1.00 98.31 84 GLN A O 1
ATOM 636 N N . GLY A 1 85 ? 2.435 5.794 -6.705 1.00 98.19 85 GLY A N 1
ATOM 637 C CA . GLY A 1 85 ? 2.544 5.960 -8.148 1.00 98.19 85 GLY A CA 1
ATOM 638 C C . GLY A 1 85 ? 1.721 4.976 -8.969 1.00 98.19 85 GLY A C 1
ATOM 639 O O . GLY A 1 85 ? 1.307 5.297 -10.080 1.00 98.19 85 GLY A O 1
ATOM 640 N N . ALA A 1 86 ? 1.494 3.772 -8.454 1.00 98.50 86 ALA A N 1
ATOM 641 C CA . ALA A 1 86 ? 0.660 2.761 -9.092 1.00 98.50 86 ALA A CA 1
ATOM 642 C C . ALA A 1 86 ? -0.843 2.989 -8.867 1.00 98.50 86 ALA A C 1
ATOM 644 O O . ALA A 1 86 ? -1.644 2.232 -9.403 1.00 98.50 86 ALA A O 1
ATOM 645 N N . GLY A 1 87 ? -1.225 4.027 -8.113 1.00 98.06 87 GLY A N 1
ATOM 646 C CA . GLY A 1 87 ? -2.622 4.334 -7.803 1.00 98.06 87 GLY A CA 1
ATOM 647 C C . GLY A 1 87 ? -3.149 3.632 -6.552 1.00 98.06 87 GLY A C 1
ATOM 648 O O . GLY A 1 87 ? -4.359 3.602 -6.344 1.00 98.06 87 GLY A O 1
ATOM 649 N N . ILE A 1 88 ? -2.271 3.080 -5.706 1.00 98.62 88 ILE A N 1
ATOM 650 C CA . ILE A 1 88 ? -2.694 2.493 -4.433 1.00 98.62 88 ILE A CA 1
ATOM 651 C C . ILE A 1 88 ? -3.086 3.597 -3.456 1.00 98.62 88 ILE A C 1
ATOM 653 O O . ILE A 1 88 ? -2.307 4.504 -3.161 1.00 98.62 88 ILE A O 1
ATOM 657 N N . GLU A 1 89 ? -4.301 3.477 -2.937 1.00 98.00 89 GLU A N 1
ATOM 658 C CA . GLU A 1 89 ? -4.926 4.411 -2.007 1.00 98.00 89 GLU A CA 1
ATOM 659 C C . GLU A 1 89 ? -4.890 3.903 -0.562 1.00 98.00 89 GLU A C 1
ATOM 661 O O . GLU A 1 89 ? -4.954 4.714 0.357 1.00 98.00 89 GLU A O 1
ATOM 666 N N . LEU A 1 90 ? -4.785 2.585 -0.342 1.00 98.31 90 LEU A N 1
ATOM 667 C CA . LEU A 1 90 ? -4.790 1.969 0.989 1.00 98.31 90 LEU A CA 1
ATOM 668 C C . LEU A 1 90 ? -3.941 0.695 1.044 1.00 98.31 90 LEU A C 1
ATOM 670 O O . LEU A 1 90 ? -4.000 -0.150 0.148 1.00 98.31 90 LEU A O 1
ATOM 674 N N . LEU A 1 91 ? -3.208 0.538 2.147 1.00 98.56 91 LEU A N 1
ATOM 675 C CA . LEU A 1 91 ? -2.567 -0.714 2.540 1.00 98.56 91 LEU A CA 1
ATOM 676 C C . LEU A 1 91 ? -3.295 -1.340 3.731 1.00 98.56 91 LEU A C 1
ATOM 678 O O . LEU A 1 91 ? -3.566 -0.675 4.731 1.00 98.56 91 LEU A O 1
ATOM 682 N N . ILE A 1 92 ? -3.552 -2.639 3.657 1.00 98.56 92 ILE A N 1
ATOM 683 C CA . ILE A 1 92 ? -4.055 -3.438 4.780 1.00 98.56 92 ILE A CA 1
ATOM 684 C C . ILE A 1 92 ? -3.127 -4.639 4.922 1.00 98.56 92 ILE A C 1
ATOM 686 O O . ILE A 1 92 ? -2.718 -5.201 3.914 1.00 98.56 92 ILE A O 1
ATOM 690 N N . ALA A 1 93 ? -2.762 -5.045 6.131 1.00 98.44 93 ALA A N 1
ATOM 691 C CA . ALA A 1 93 ? -2.018 -6.291 6.292 1.00 98.44 93 ALA A CA 1
ATOM 692 C C . ALA A 1 93 ? -2.300 -6.970 7.625 1.00 98.44 93 ALA A C 1
ATOM 694 O O . ALA A 1 93 ? -2.681 -6.298 8.591 1.00 98.44 93 ALA A O 1
ATOM 695 N N . ASP A 1 94 ? -2.045 -8.278 7.687 1.00 98.25 94 ASP A N 1
ATOM 696 C CA . ASP A 1 94 ? -2.010 -9.001 8.961 1.00 98.25 94 ASP A CA 1
ATOM 697 C C . ASP A 1 94 ? -0.939 -8.393 9.877 1.00 98.25 94 ASP A C 1
ATOM 699 O O . ASP A 1 94 ? -1.198 -8.085 11.044 1.00 98.25 94 ASP A O 1
ATOM 703 N N . SER A 1 95 ? 0.251 -8.131 9.324 1.00 98.06 95 SER A N 1
ATOM 704 C CA . SER A 1 95 ? 1.266 -7.299 9.966 1.00 98.06 95 SER A CA 1
ATOM 705 C C . SER A 1 95 ? 2.170 -6.594 8.954 1.00 98.06 95 SER A C 1
ATOM 707 O O . SER A 1 95 ? 2.314 -7.007 7.808 1.00 98.06 95 SER A O 1
ATOM 709 N N . PHE A 1 96 ? 2.802 -5.504 9.390 1.00 97.62 96 PHE A N 1
ATOM 710 C CA . PHE A 1 96 ? 3.767 -4.754 8.591 1.00 97.62 96 PHE A CA 1
ATOM 711 C C . PHE A 1 96 ? 5.146 -4.800 9.227 1.00 97.62 96 PHE A C 1
ATOM 713 O O . PHE A 1 96 ? 5.284 -4.760 10.454 1.00 97.62 96 PHE A O 1
ATOM 720 N N . SER A 1 97 ? 6.173 -4.693 8.389 1.00 95.75 97 SER A N 1
ATOM 721 C CA . SER A 1 97 ? 7.482 -4.295 8.885 1.00 95.75 97 SER A CA 1
ATOM 722 C C . SER A 1 97 ? 7.409 -2.884 9.485 1.00 95.75 97 SER A C 1
ATOM 724 O O . SER A 1 97 ? 6.754 -1.973 8.957 1.00 95.75 97 SER A O 1
ATOM 726 N N . ARG A 1 98 ? 8.136 -2.663 10.589 1.00 93.62 98 ARG A N 1
ATOM 727 C CA . ARG A 1 98 ? 8.144 -1.372 11.309 1.00 93.62 98 ARG A CA 1
ATOM 728 C C . ARG A 1 98 ? 8.483 -0.175 10.415 1.00 93.62 98 ARG A C 1
ATOM 730 O O . ARG A 1 98 ? 8.017 0.935 10.662 1.00 93.62 98 ARG A O 1
ATOM 737 N N . TYR A 1 99 ? 9.341 -0.379 9.413 1.00 94.31 99 TYR A N 1
ATOM 738 C CA . TYR A 1 99 ? 9.805 0.691 8.533 1.00 94.31 99 TYR A CA 1
ATOM 739 C C . TYR A 1 99 ? 8.767 1.017 7.469 1.00 94.31 99 TYR A C 1
ATOM 741 O O . TYR A 1 99 ? 8.482 2.195 7.263 1.00 94.31 99 TYR A O 1
ATOM 749 N N . SER A 1 100 ? 8.176 -0.002 6.846 1.00 95.19 100 SER A N 1
ATOM 750 C CA . SER A 1 100 ? 7.165 0.191 5.808 1.00 95.19 100 SER A CA 1
ATOM 751 C C . SER A 1 100 ? 5.903 0.832 6.373 1.00 95.19 100 SER A C 1
ATOM 753 O O . SER A 1 100 ? 5.419 1.800 5.791 1.00 95.19 100 SER A O 1
ATOM 755 N N . PHE A 1 101 ? 5.455 0.411 7.562 1.00 95.56 101 PHE A N 1
ATOM 756 C CA . PHE A 1 101 ? 4.308 1.029 8.235 1.00 95.56 101 PHE A CA 1
ATOM 757 C C . PHE A 1 101 ? 4.523 2.526 8.502 1.00 95.56 101 PHE A C 1
ATOM 759 O O . PHE A 1 101 ? 3.722 3.371 8.104 1.00 95.56 101 PHE A O 1
ATOM 766 N N . ARG A 1 102 ? 5.663 2.880 9.111 1.00 95.31 102 ARG A N 1
ATOM 767 C CA . ARG A 1 102 ? 6.011 4.280 9.385 1.00 95.31 102 ARG A CA 1
ATOM 768 C C . ARG A 1 102 ? 6.152 5.094 8.094 1.00 95.31 102 ARG A C 1
ATOM 770 O O . ARG A 1 102 ? 5.712 6.237 8.044 1.00 95.31 102 ARG A O 1
ATOM 777 N N . ASN A 1 103 ? 6.782 4.535 7.060 1.00 95.88 103 ASN A N 1
ATOM 778 C CA . ASN A 1 103 ? 7.000 5.241 5.796 1.00 95.88 103 ASN A CA 1
ATOM 779 C C . ASN A 1 103 ? 5.686 5.474 5.034 1.00 95.88 103 ASN A C 1
ATOM 781 O O . ASN A 1 103 ? 5.541 6.531 4.425 1.00 95.88 103 ASN A O 1
ATOM 785 N N . ALA A 1 104 ? 4.729 4.542 5.109 1.00 96.50 104 ALA A N 1
ATOM 786 C CA . ALA A 1 104 ? 3.384 4.724 4.563 1.00 96.50 104 ALA A CA 1
ATOM 787 C C . ALA A 1 104 ? 2.714 5.959 5.185 1.00 96.50 104 ALA A C 1
ATOM 789 O O . ALA A 1 104 ? 2.391 6.912 4.474 1.00 96.50 104 ALA A O 1
ATOM 790 N N . ILE A 1 105 ? 2.660 6.007 6.521 1.00 94.19 105 ILE A N 1
ATOM 791 C CA . ILE A 1 105 ? 2.096 7.132 7.280 1.00 94.19 105 ILE A CA 1
ATOM 792 C C . ILE A 1 105 ? 2.819 8.448 6.962 1.00 94.19 105 ILE A C 1
ATOM 794 O O . ILE A 1 105 ? 2.179 9.453 6.653 1.00 94.19 105 ILE A O 1
ATOM 798 N N . ASN A 1 106 ? 4.156 8.454 6.984 1.00 95.00 106 ASN A N 1
ATOM 799 C CA . ASN A 1 106 ? 4.949 9.659 6.719 1.00 95.00 106 ASN A CA 1
ATOM 800 C C . ASN A 1 106 ? 4.667 10.260 5.338 1.00 95.00 106 ASN A C 1
ATOM 802 O O . ASN A 1 106 ? 4.679 11.484 5.192 1.00 95.00 106 ASN A O 1
ATOM 806 N N . ARG A 1 107 ? 4.406 9.405 4.345 1.00 95.75 107 ARG A N 1
ATOM 807 C CA . ARG A 1 107 ? 4.090 9.796 2.968 1.00 95.75 107 ARG A CA 1
ATOM 808 C C . ARG A 1 107 ? 2.599 9.993 2.706 1.00 95.75 107 ARG A C 1
ATOM 810 O O . ARG A 1 107 ? 2.231 10.292 1.574 1.00 95.75 107 ARG A O 1
ATOM 817 N N . GLY A 1 108 ? 1.752 9.822 3.719 1.00 95.38 108 GLY A N 1
ATOM 818 C CA . GLY A 1 108 ? 0.307 9.995 3.605 1.00 95.38 108 GLY A CA 1
ATOM 819 C C . GLY A 1 108 ? -0.406 8.866 2.860 1.00 95.38 108 GLY A C 1
ATOM 820 O O . GLY A 1 108 ? -1.532 9.066 2.424 1.00 95.38 108 GLY A O 1
ATOM 821 N N . LEU A 1 109 ? 0.218 7.693 2.702 1.00 97.38 109 LEU A N 1
ATOM 822 C CA . LEU A 1 109 ? -0.476 6.484 2.259 1.00 97.38 109 LEU A CA 1
ATOM 823 C C . LEU A 1 109 ? -1.056 5.791 3.505 1.00 97.38 109 LEU A C 1
ATOM 825 O O . LEU A 1 109 ? -0.270 5.318 4.333 1.00 97.38 109 LEU A O 1
ATOM 829 N N . PRO A 1 110 ? -2.388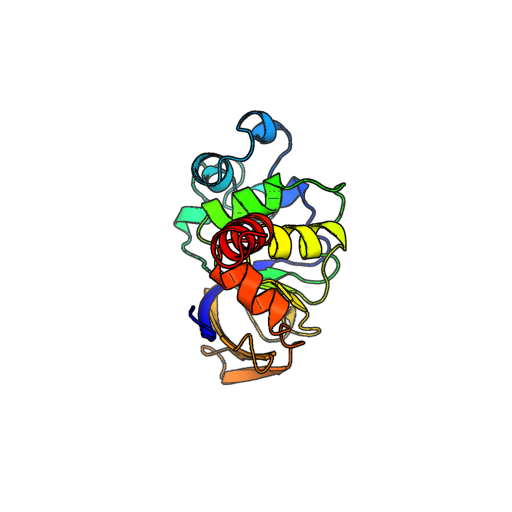 5.742 3.694 1.00 97.19 110 PRO A N 1
ATOM 830 C CA . PRO A 1 110 ? -2.964 5.086 4.859 1.00 97.19 110 PRO A CA 1
ATOM 831 C C . PRO A 1 110 ? -2.609 3.595 4.863 1.00 97.19 110 PRO A C 1
ATOM 833 O O . PRO A 1 110 ? -2.642 2.920 3.832 1.00 97.19 110 PRO A O 1
ATOM 836 N N . ALA A 1 111 ? -2.268 3.092 6.048 1.00 97.50 111 ALA A N 1
ATOM 837 C CA . ALA A 1 111 ? -1.943 1.695 6.291 1.00 97.50 111 ALA A CA 1
ATOM 838 C C . ALA A 1 111 ? -2.603 1.242 7.597 1.00 97.50 111 ALA A C 1
ATOM 840 O O . ALA A 1 111 ? -2.416 1.897 8.623 1.00 97.50 111 ALA A O 1
ATOM 841 N N . ILE A 1 112 ? -3.355 0.139 7.575 1.00 97.56 112 ILE A N 1
ATOM 842 C CA . ILE A 1 112 ? -4.070 -0.386 8.751 1.00 97.56 112 ILE A CA 1
ATOM 843 C C . ILE A 1 112 ? -3.711 -1.850 9.023 1.00 97.56 112 ILE A C 1
ATOM 845 O O . ILE A 1 112 ? -3.640 -2.675 8.113 1.00 97.56 112 ILE A O 1
ATOM 849 N N . LEU A 1 113 ? -3.480 -2.169 10.297 1.00 97.69 113 LEU A N 1
ATOM 850 C CA . LEU A 1 113 ? -3.267 -3.537 10.770 1.00 97.69 113 LEU A CA 1
ATOM 851 C C . LEU A 1 113 ? -4.620 -4.232 10.931 1.00 97.69 113 LEU A C 1
ATOM 853 O O . LEU A 1 113 ? -5.471 -3.757 11.687 1.00 97.69 113 LEU A O 1
ATOM 857 N N . CYS A 1 114 ? -4.807 -5.354 10.246 1.00 98.25 114 CYS A N 1
ATOM 858 C CA . CYS A 1 114 ? -6.036 -6.139 10.285 1.00 98.25 114 CYS A CA 1
ATOM 859 C C . CYS A 1 114 ? -5.710 -7.643 10.297 1.00 98.25 114 CYS A C 1
ATOM 861 O O . CYS A 1 114 ? -5.787 -8.294 9.258 1.00 98.25 114 CYS A O 1
ATOM 863 N N . PRO A 1 115 ? -5.324 -8.206 11.457 1.00 98.12 115 PRO A N 1
ATOM 864 C CA . PRO A 1 115 ? -5.041 -9.633 11.574 1.00 98.12 115 PRO A CA 1
ATOM 865 C C . PRO A 1 115 ? -6.242 -10.498 11.167 1.00 98.12 115 PRO A C 1
ATOM 867 O O . PRO A 1 115 ? -7.337 -10.343 11.704 1.00 98.12 115 PRO A O 1
ATOM 870 N N . GLY A 1 116 ? -6.023 -11.441 10.255 1.00 97.25 116 GLY A N 1
ATOM 871 C CA . GLY A 1 116 ? -7.035 -12.307 9.656 1.00 97.25 116 GLY A CA 1
ATOM 872 C C . GLY A 1 116 ? -7.600 -11.807 8.323 1.00 97.25 116 GLY A C 1
ATOM 873 O O . GLY A 1 116 ? -8.414 -12.522 7.736 1.00 97.25 116 GLY A O 1
ATOM 874 N N . ILE A 1 117 ? -7.182 -10.637 7.820 1.00 97.88 117 ILE A N 1
ATOM 875 C CA . ILE A 1 117 ? -7.727 -10.057 6.581 1.00 97.88 117 ILE A CA 1
ATOM 876 C C . ILE A 1 117 ? -7.526 -10.979 5.377 1.00 97.88 117 ILE A C 1
ATOM 878 O O . ILE A 1 117 ? -8.427 -11.138 4.556 1.00 97.88 117 ILE A O 1
ATOM 882 N N . THR A 1 118 ? -6.381 -11.656 5.306 1.00 97.56 118 THR A N 1
ATOM 883 C CA . THR A 1 118 ? -6.014 -12.565 4.209 1.00 97.56 118 THR A CA 1
ATOM 884 C C . THR A 1 118 ? -6.931 -13.783 4.091 1.00 97.56 118 THR A C 1
ATOM 886 O O . THR A 1 118 ? -6.975 -14.423 3.045 1.00 97.56 118 THR A O 1
ATOM 889 N N . LYS A 1 119 ? -7.710 -14.093 5.136 1.00 97.12 119 LYS A N 1
ATOM 890 C CA . LYS A 1 119 ? -8.662 -15.215 5.161 1.00 97.12 119 LYS A CA 1
ATOM 891 C C . LYS A 1 119 ? -10.040 -14.857 4.607 1.00 97.12 119 LYS A C 1
ATOM 893 O O . LYS A 1 119 ? -10.855 -15.754 4.405 1.00 97.12 119 LYS A O 1
ATOM 898 N N . VAL A 1 120 ? -10.328 -13.567 4.424 1.00 97.00 120 VAL A N 1
ATOM 899 C CA . VAL A 1 120 ? -11.673 -13.069 4.080 1.00 97.00 120 VAL A CA 1
ATOM 900 C C . VAL A 1 120 ? -11.712 -12.277 2.774 1.00 97.00 120 VAL A C 1
ATOM 902 O O . VAL A 1 120 ? -12.753 -11.719 2.431 1.00 97.00 120 VAL A O 1
ATOM 905 N N . VAL A 1 121 ? -10.603 -12.228 2.034 1.00 97.88 121 VAL A N 1
ATOM 906 C CA . VAL A 1 121 ? -10.461 -11.479 0.777 1.00 97.88 121 VAL A CA 1
ATOM 907 C C . VAL A 1 121 ? -9.741 -12.313 -0.274 1.00 97.88 121 VAL A C 1
ATOM 909 O O . VAL A 1 121 ? -8.895 -13.137 0.058 1.00 97.88 121 VAL A O 1
ATOM 912 N N . HIS A 1 122 ? -10.039 -12.055 -1.542 1.00 98.19 122 HIS A N 1
ATOM 913 C CA . HIS A 1 122 ? -9.282 -12.553 -2.686 1.00 98.19 122 HIS A CA 1
ATOM 914 C C . HIS A 1 122 ? -8.892 -11.392 -3.605 1.00 98.19 122 HIS A C 1
ATOM 916 O O . HIS A 1 122 ? -9.514 -10.329 -3.598 1.00 98.19 122 HIS A O 1
ATOM 922 N N . THR A 1 123 ? -7.858 -11.587 -4.424 1.00 98.38 123 THR A N 1
ATOM 923 C CA . THR A 1 123 ? -7.516 -10.628 -5.483 1.00 98.38 123 THR A CA 1
ATOM 924 C C . THR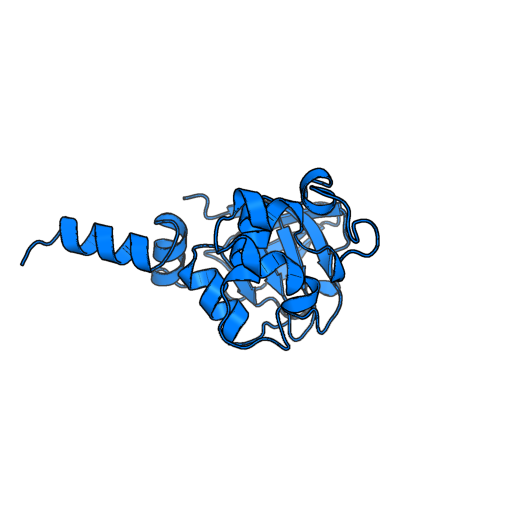 A 1 123 ? -8.719 -10.397 -6.400 1.00 98.38 123 THR A C 1
ATOM 926 O O . THR A 1 123 ? -9.346 -11.350 -6.857 1.00 98.38 123 THR A O 1
ATOM 929 N N . GLY A 1 124 ? -9.022 -9.128 -6.675 1.00 98.19 124 GLY A N 1
ATOM 930 C CA . GLY A 1 124 ? -10.180 -8.687 -7.450 1.00 98.19 124 GLY A CA 1
ATOM 931 C C . GLY A 1 124 ? -11.429 -8.390 -6.617 1.00 98.19 124 GLY A C 1
ATOM 932 O O . GLY A 1 124 ? -12.363 -7.788 -7.150 1.00 98.19 124 GLY A O 1
ATOM 933 N N . ASP A 1 125 ? -11.460 -8.752 -5.329 1.00 98.62 125 ASP A N 1
ATOM 934 C CA . ASP A 1 125 ? -12.574 -8.381 -4.457 1.00 98.62 125 ASP A CA 1
ATOM 935 C C . ASP A 1 125 ? -12.661 -6.865 -4.261 1.00 98.62 125 ASP A C 1
ATOM 937 O O . ASP A 1 125 ? -11.655 -6.150 -4.269 1.00 98.62 125 ASP A O 1
ATOM 941 N N . ILE A 1 126 ? -13.883 -6.381 -4.026 1.00 98.69 126 ILE A N 1
ATOM 942 C CA . ILE A 1 126 ? -14.130 -4.993 -3.652 1.00 98.69 126 ILE A CA 1
ATOM 943 C C . ILE A 1 126 ? -14.206 -4.896 -2.133 1.00 98.69 126 ILE A C 1
ATOM 945 O O . ILE A 1 126 ? -15.129 -5.426 -1.515 1.00 98.69 126 ILE A O 1
ATOM 949 N N . ILE A 1 127 ? -13.275 -4.163 -1.532 1.00 98.38 127 ILE A N 1
ATOM 950 C CA . ILE A 1 127 ? -13.269 -3.869 -0.097 1.00 98.38 127 ILE A CA 1
ATOM 951 C C . ILE A 1 127 ? -13.718 -2.433 0.135 1.00 98.38 127 ILE A C 1
ATOM 953 O O . ILE A 1 127 ? -13.377 -1.537 -0.634 1.00 98.38 127 ILE A O 1
ATOM 957 N N . GLU A 1 128 ? -14.468 -2.220 1.210 1.00 98.50 128 GLU A N 1
ATOM 958 C CA . GLU A 1 128 ? -14.727 -0.914 1.807 1.00 98.50 128 GLU A CA 1
ATOM 959 C C . GLU A 1 128 ? -14.121 -0.891 3.213 1.00 98.50 128 GLU A C 1
ATOM 961 O O . GLU A 1 128 ? -14.427 -1.758 4.027 1.00 98.50 128 GLU A O 1
ATOM 966 N N . ALA A 1 129 ? -13.254 0.078 3.490 1.00 98.31 129 ALA A N 1
ATOM 967 C CA . ALA A 1 129 ? -12.588 0.242 4.773 1.00 98.31 129 ALA A CA 1
ATOM 968 C C . ALA A 1 129 ? -12.870 1.635 5.341 1.00 98.31 129 ALA A C 1
ATOM 970 O O . ALA A 1 129 ? -12.580 2.644 4.692 1.00 98.31 129 ALA A O 1
ATOM 971 N N . ASP A 1 130 ? -13.406 1.688 6.556 1.00 98.12 130 ASP A N 1
ATOM 972 C CA . ASP A 1 130 ? -13.542 2.911 7.340 1.00 98.12 130 ASP A CA 1
ATOM 973 C C . ASP A 1 130 ? -12.315 3.070 8.241 1.00 98.12 130 ASP A C 1
ATOM 975 O O . ASP A 1 130 ? -12.101 2.318 9.189 1.00 98.12 130 ASP A O 1
ATOM 979 N N . LEU A 1 131 ? -11.497 4.077 7.946 1.00 97.19 131 LEU A N 1
ATOM 980 C CA . LEU A 1 131 ? -10.242 4.325 8.651 1.00 97.19 131 LEU A CA 1
ATOM 981 C C . LEU A 1 131 ? -10.442 4.883 10.068 1.00 97.19 131 LEU A C 1
ATOM 983 O O . LEU A 1 131 ? -9.510 4.841 10.869 1.00 97.19 131 LEU A O 1
ATOM 987 N N . THR A 1 132 ? -11.623 5.431 10.372 1.00 96.19 132 THR A N 1
ATOM 988 C CA . THR A 1 132 ? -11.953 5.994 11.693 1.00 96.19 132 THR A CA 1
ATOM 989 C C . THR A 1 132 ? -12.449 4.914 12.644 1.00 96.19 132 THR A C 1
ATOM 991 O O . THR A 1 132 ? -12.047 4.888 13.803 1.00 96.19 132 THR A O 1
ATOM 994 N N . THR A 1 133 ? -13.314 4.020 12.167 1.00 96.81 133 THR A N 1
ATOM 995 C CA . THR A 1 133 ? -13.864 2.931 12.993 1.00 96.81 133 THR A CA 1
ATOM 996 C C . THR A 1 133 ? -13.017 1.663 12.933 1.00 96.81 133 THR A C 1
ATOM 998 O O . THR A 1 133 ? -13.063 0.858 13.859 1.00 96.81 133 THR A O 1
ATOM 1001 N N . GLY A 1 134 ? -12.222 1.486 11.875 1.00 96.94 134 GLY A N 1
ATOM 1002 C CA . GLY A 1 134 ? -11.467 0.267 11.588 1.00 96.94 134 GLY A CA 1
ATOM 1003 C C . GLY A 1 134 ? -12.315 -0.851 10.971 1.00 96.94 134 GLY A C 1
ATOM 1004 O O . GLY A 1 134 ? -11.844 -1.977 10.843 1.00 96.94 134 GLY A O 1
ATOM 1005 N N . THR A 1 135 ? -13.570 -0.595 10.603 1.00 98.31 135 THR A N 1
ATOM 1006 C CA . THR A 1 135 ? -14.401 -1.611 9.946 1.00 98.31 135 THR A CA 1
ATOM 1007 C C . THR A 1 135 ? -13.911 -1.851 8.519 1.00 98.31 135 THR A C 1
ATOM 1009 O O . THR A 1 135 ? -13.818 -0.913 7.725 1.00 98.31 135 THR A O 1
ATOM 1012 N N . VAL A 1 136 ? -13.630 -3.110 8.175 1.00 98.56 136 VAL A N 1
ATOM 1013 C CA . VAL A 1 136 ? -13.248 -3.542 6.825 1.00 98.56 136 VAL A CA 1
ATOM 1014 C C . VAL A 1 136 ? -14.266 -4.562 6.325 1.00 98.56 136 VAL A C 1
ATOM 1016 O O . VAL A 1 136 ? -14.391 -5.656 6.873 1.00 98.56 136 VAL A O 1
ATOM 1019 N N . ARG A 1 137 ? -14.994 -4.215 5.261 1.00 98.50 137 ARG A N 1
ATOM 1020 C CA . ARG A 1 137 ? -16.042 -5.049 4.666 1.00 98.50 137 ARG A CA 1
ATOM 1021 C C . ARG A 1 137 ? -15.669 -5.487 3.258 1.00 98.50 137 ARG A C 1
ATOM 1023 O O . ARG A 1 137 ? -15.498 -4.656 2.363 1.00 98.50 137 ARG A O 1
ATOM 1030 N N . ASN A 1 138 ? -15.640 -6.796 3.037 1.00 98.62 138 ASN A N 1
ATOM 1031 C CA . ASN A 1 138 ? -15.624 -7.385 1.707 1.00 98.62 138 ASN A CA 1
ATOM 1032 C C . ASN A 1 138 ? -17.017 -7.256 1.088 1.00 98.62 138 ASN A C 1
ATOM 1034 O O . ASN A 1 138 ? -17.950 -7.971 1.439 1.00 98.62 138 ASN A O 1
ATOM 1038 N N . CYS A 1 139 ? -17.166 -6.314 0.162 1.00 98.44 139 CYS A N 1
ATOM 1039 C CA . CYS A 1 139 ? -18.423 -6.063 -0.532 1.00 98.44 139 CYS A CA 1
ATOM 1040 C C . CYS A 1 139 ? -18.759 -7.149 -1.566 1.00 98.44 139 CYS A C 1
ATOM 1042 O O . CYS A 1 139 ? -19.911 -7.217 -1.989 1.00 98.44 139 CYS A O 1
ATOM 1044 N N . THR A 1 140 ? -17.789 -7.974 -1.977 1.00 98.31 140 THR A N 1
ATOM 1045 C CA . THR A 1 140 ? -18.024 -9.110 -2.879 1.00 98.31 140 THR A CA 1
ATOM 1046 C C . THR A 1 140 ? -18.658 -10.283 -2.134 1.00 98.31 140 THR A C 1
ATOM 1048 O O . THR A 1 140 ? -19.615 -10.879 -2.621 1.00 98.31 140 THR A O 1
ATOM 1051 N N . THR A 1 141 ? -18.133 -10.622 -0.953 1.00 97.88 141 THR A N 1
ATOM 1052 C CA . THR A 1 141 ? -18.545 -11.821 -0.197 1.00 97.88 141 THR A CA 1
ATOM 1053 C C . THR A 1 141 ? -19.512 -11.525 0.949 1.00 97.88 141 THR A C 1
ATOM 1055 O O . THR A 1 141 ? -20.176 -12.434 1.443 1.00 97.88 141 THR A O 1
ATOM 1058 N N . GLY A 1 142 ? -19.592 -10.267 1.390 1.00 97.81 142 GLY A N 1
ATOM 1059 C CA . GLY A 1 142 ? -20.332 -9.847 2.581 1.00 97.81 142 GLY A CA 1
ATOM 1060 C C . GLY A 1 142 ? -19.582 -10.075 3.897 1.00 97.81 142 GLY A C 1
ATOM 1061 O O . GLY A 1 142 ? -20.123 -9.750 4.952 1.00 97.81 142 GLY A O 1
ATOM 1062 N N . ALA A 1 143 ? -18.360 -10.616 3.862 1.00 98.06 143 ALA A N 1
ATOM 1063 C CA . ALA A 1 143 ? -17.544 -10.785 5.059 1.00 98.06 143 ALA A CA 1
ATOM 1064 C C . ALA A 1 143 ? -17.125 -9.428 5.644 1.00 98.06 143 ALA A C 1
ATOM 1066 O O . ALA A 1 143 ? -16.849 -8.474 4.915 1.00 98.06 143 ALA A O 1
ATOM 1067 N N . GLU A 1 144 ? -17.031 -9.357 6.967 1.00 98.12 144 GLU A N 1
ATOM 1068 C CA . GLU A 1 144 ? -16.599 -8.166 7.693 1.00 98.12 144 GLU A CA 1
ATOM 1069 C C . GLU A 1 144 ? -15.565 -8.550 8.748 1.00 98.12 144 GLU A C 1
ATOM 1071 O O . GLU A 1 144 ? -15.658 -9.607 9.377 1.00 98.12 144 GLU A O 1
ATOM 1076 N N . ILE A 1 145 ? -14.563 -7.693 8.919 1.00 98.25 145 ILE A N 1
ATOM 1077 C CA . ILE A 1 145 ? -13.500 -7.855 9.902 1.00 98.25 145 ILE A CA 1
ATOM 1078 C C . ILE A 1 145 ? -13.121 -6.497 10.493 1.00 98.25 145 ILE A C 1
ATOM 1080 O O . ILE A 1 145 ? -13.192 -5.458 9.835 1.00 98.25 145 ILE A O 1
ATOM 1084 N N . GLN A 1 146 ? -12.722 -6.510 11.760 1.00 98.19 146 GLN A N 1
ATOM 1085 C CA . GLN A 1 146 ? -12.317 -5.320 12.491 1.00 98.19 146 GLN A CA 1
ATOM 1086 C C . GLN A 1 146 ? -10.792 -5.159 12.443 1.00 98.19 146 GLN A C 1
ATOM 1088 O O . GLN A 1 146 ? -10.048 -6.037 12.881 1.00 98.19 146 GLN A O 1
ATOM 1093 N N . SER A 1 147 ? -10.322 -4.021 11.939 1.00 96.81 147 SER A N 1
ATOM 1094 C CA . SER A 1 147 ? -8.929 -3.581 12.009 1.00 96.81 147 SER A CA 1
ATOM 1095 C C . SER A 1 147 ? -8.691 -2.684 13.225 1.00 96.81 147 SER A C 1
ATOM 1097 O O . SER A 1 147 ? -9.624 -2.238 13.903 1.00 96.81 147 SER A O 1
ATOM 1099 N N . ALA A 1 148 ? -7.423 -2.351 13.470 1.00 92.62 148 ALA A N 1
ATOM 1100 C CA . ALA A 1 148 ? -7.104 -1.189 14.289 1.00 92.62 148 ALA A CA 1
ATOM 1101 C C . ALA A 1 148 ? -7.542 0.097 13.551 1.00 92.62 148 ALA A C 1
ATOM 1103 O O . ALA A 1 148 ? -7.221 0.231 12.362 1.00 92.62 148 ALA A O 1
ATOM 1104 N N . PRO A 1 149 ? -8.252 1.034 14.208 1.00 94.88 149 PRO A N 1
ATOM 1105 C CA . PRO A 1 149 ? -8.552 2.336 13.623 1.00 94.88 149 PRO A CA 1
ATOM 1106 C C . PRO A 1 149 ? -7.287 3.199 13.542 1.00 94.88 149 PRO A C 1
ATOM 1108 O O . PRO A 1 149 ? -6.346 3.033 14.327 1.00 94.88 149 PRO A O 1
ATOM 1111 N N . LEU A 1 150 ? -7.268 4.154 12.613 1.00 95.44 150 LEU A N 1
ATOM 1112 C CA . LEU A 1 150 ? -6.241 5.193 12.598 1.00 95.44 150 LEU A CA 1
ATOM 1113 C C . LEU A 1 150 ? -6.558 6.249 13.658 1.00 95.44 150 LEU A C 1
ATOM 1115 O O . LEU A 1 150 ? -7.710 6.627 13.854 1.00 95.44 150 LEU A O 1
ATOM 1119 N N . SER A 1 151 ? -5.523 6.751 14.329 1.00 95.06 151 SER A N 1
ATOM 1120 C CA . SER A 1 151 ? -5.681 7.891 15.231 1.00 95.06 151 SER A CA 1
ATOM 1121 C C . SER A 1 151 ? -5.947 9.178 14.449 1.00 95.06 151 SER A C 1
ATOM 1123 O O . SER A 1 151 ? -5.525 9.309 13.296 1.00 95.06 151 SER A O 1
ATOM 1125 N N . ASP A 1 152 ? -6.572 10.163 15.098 1.00 94.44 152 ASP A N 1
ATOM 1126 C CA . ASP A 1 152 ? -6.885 11.459 14.479 1.00 94.44 152 ASP A CA 1
ATOM 1127 C C . ASP A 1 152 ? -5.649 12.134 13.868 1.00 94.44 152 ASP A C 1
ATOM 1129 O O . ASP A 1 152 ? -5.700 12.615 12.741 1.00 94.44 152 ASP A O 1
ATOM 1133 N N . LEU A 1 153 ? -4.500 12.081 14.549 1.00 94.00 153 LEU A N 1
ATOM 1134 C CA . LEU A 1 153 ? -3.246 12.637 14.031 1.00 94.00 153 LEU A CA 1
ATOM 1135 C C . LEU A 1 153 ? -2.776 11.937 12.744 1.00 94.00 153 LEU A C 1
ATOM 1137 O O . LEU A 1 153 ? -2.259 12.583 11.835 1.00 94.00 153 LEU A O 1
ATOM 1141 N N . VAL A 1 154 ? -2.935 10.614 12.649 1.00 94.44 154 VAL A N 1
ATOM 1142 C CA . VAL A 1 154 ? -2.556 9.874 11.435 1.00 94.44 154 VAL A CA 1
ATOM 1143 C C . VAL A 1 154 ? -3.535 10.176 10.301 1.00 94.44 154 VAL A C 1
ATOM 1145 O O . VAL A 1 154 ? -3.102 10.338 9.160 1.00 94.44 154 VAL A O 1
ATOM 1148 N N . LEU A 1 155 ? -4.828 10.317 10.604 1.00 94.94 155 LEU A N 1
ATOM 1149 C CA . LEU A 1 155 ? -5.828 10.775 9.636 1.00 94.94 155 LEU A CA 1
ATOM 1150 C C . LEU A 1 155 ? -5.492 12.180 9.113 1.00 94.94 155 LEU A C 1
ATOM 1152 O O . LEU A 1 155 ? -5.553 12.402 7.904 1.00 94.94 155 LEU A O 1
ATOM 1156 N N . GLU A 1 156 ? -5.054 13.098 9.981 1.00 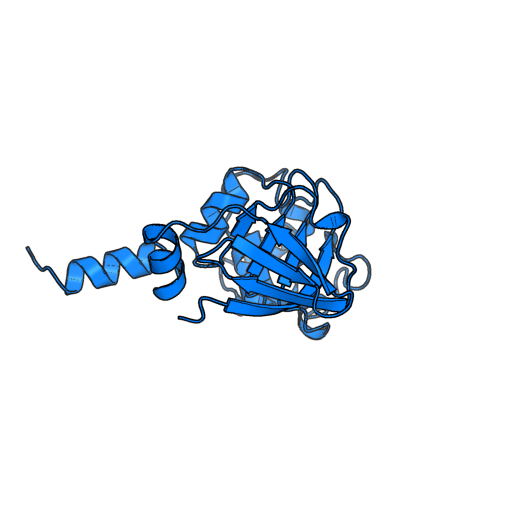94.25 156 GLU A N 1
ATOM 1157 C CA . GLU A 1 156 ? -4.536 14.408 9.569 1.00 94.25 156 GLU A CA 1
ATOM 1158 C C . GLU A 1 156 ? -3.318 14.258 8.647 1.00 94.25 156 GLU A C 1
ATOM 1160 O O . GLU A 1 156 ? -3.272 14.868 7.583 1.00 94.25 156 GLU A O 1
ATOM 1165 N N . PHE A 1 157 ? -2.337 13.413 8.973 1.00 94.62 157 PHE A N 1
ATOM 1166 C CA . PHE A 1 157 ? -1.189 13.216 8.079 1.00 94.62 157 PHE A CA 1
ATOM 1167 C C . PHE A 1 157 ? -1.611 12.741 6.689 1.00 94.62 157 PHE A C 1
ATOM 1169 O O . PHE A 1 157 ? -1.104 13.264 5.698 1.00 94.62 157 PHE A O 1
ATOM 1176 N N . VAL A 1 158 ? -2.553 11.804 6.595 1.00 92.88 158 VAL A N 1
ATOM 1177 C CA . VAL A 1 158 ? -3.079 11.341 5.304 1.00 92.88 158 VAL A CA 1
ATOM 1178 C C . VAL A 1 158 ? -3.802 12.472 4.566 1.00 92.88 158 VAL A C 1
ATOM 1180 O O . VAL A 1 158 ? -3.556 12.674 3.378 1.00 92.88 158 VAL A O 1
ATOM 1183 N N . GLU A 1 159 ? -4.625 13.269 5.253 1.00 92.69 159 GLU A N 1
ATOM 1184 C CA . GLU A 1 159 ? -5.356 14.391 4.647 1.00 92.69 159 GLU A CA 1
ATOM 1185 C C . GLU A 1 159 ? -4.435 15.451 4.035 1.00 92.69 159 GLU A C 1
ATOM 1187 O O . GLU A 1 159 ? -4.733 16.008 2.977 1.00 92.69 159 GLU A O 1
ATOM 1192 N N . TYR A 1 160 ? -3.302 15.720 4.677 1.00 92.50 160 TYR A N 1
ATOM 1193 C CA . TYR A 1 160 ? -2.333 16.700 4.196 1.00 92.50 160 TYR A CA 1
ATOM 1194 C C . TYR A 1 160 ? -1.356 16.122 3.159 1.00 92.50 160 TYR A C 1
ATOM 1196 O O . TYR A 1 160 ? -0.512 16.860 2.654 1.00 92.50 160 TYR A O 1
ATOM 1204 N N . GLY A 1 161 ? -1.465 14.834 2.810 1.00 91.50 161 GLY A N 1
ATOM 1205 C CA . GLY A 1 161 ? -0.555 14.170 1.871 1.00 91.50 161 GLY A CA 1
ATOM 1206 C C . GLY A 1 161 ? 0.804 13.821 2.483 1.00 91.50 161 GLY A C 1
ATOM 1207 O O . GLY A 1 161 ? 1.816 13.765 1.787 1.00 91.50 161 GLY A O 1
ATOM 1208 N N . GLY A 1 162 ? 0.839 13.621 3.798 1.00 94.00 162 GLY A N 1
ATOM 1209 C CA . GLY A 1 162 ? 1.999 13.187 4.561 1.00 94.00 162 GLY A CA 1
ATOM 1210 C C . GLY A 1 162 ? 2.373 14.121 5.709 1.00 94.00 162 GLY A C 1
ATOM 1211 O O . GLY A 1 162 ? 1.999 15.294 5.776 1.00 94.00 162 GLY A O 1
ATOM 1212 N N . MET A 1 163 ? 3.195 13.589 6.610 1.00 94.69 163 MET A N 1
ATOM 1213 C CA . MET A 1 163 ? 3.612 14.251 7.847 1.00 94.69 163 MET A CA 1
ATOM 1214 C C . MET A 1 163 ? 4.367 15.568 7.591 1.00 94.69 163 MET A C 1
ATOM 1216 O O . MET A 1 163 ? 4.146 16.565 8.276 1.00 94.69 163 MET A O 1
ATOM 1220 N N . LEU A 1 164 ? 5.249 15.615 6.584 1.00 92.69 164 LEU A N 1
ATOM 1221 C CA . LEU A 1 164 ? 5.978 16.848 6.251 1.00 92.69 164 LEU A CA 1
ATOM 1222 C C . LEU A 1 164 ? 5.042 17.951 5.745 1.00 92.69 164 LEU A C 1
ATOM 1224 O O . LEU A 1 164 ? 5.222 19.119 6.088 1.00 92.69 164 LEU A O 1
ATOM 1228 N N . ALA A 1 165 ? 4.050 17.590 4.932 1.00 92.75 165 ALA A N 1
ATOM 1229 C CA . ALA A 1 165 ? 3.071 18.536 4.412 1.00 92.75 165 ALA A CA 1
ATOM 1230 C C . ALA A 1 165 ? 2.155 19.062 5.527 1.00 92.75 165 ALA A C 1
ATOM 1232 O O . ALA A 1 165 ? 1.901 20.268 5.587 1.00 92.75 165 ALA A O 1
ATOM 1233 N N . TYR A 1 166 ? 1.761 18.190 6.460 1.00 94.56 166 TYR A N 1
ATOM 1234 C CA . TYR A 1 166 ? 1.049 18.569 7.678 1.00 94.56 166 TYR A CA 1
ATOM 1235 C C . TYR A 1 166 ? 1.794 19.656 8.466 1.00 94.56 166 TYR A C 1
ATOM 1237 O O . TYR A 1 166 ? 1.257 20.743 8.686 1.00 94.56 166 TYR A O 1
ATOM 1245 N N . TYR A 1 167 ? 3.059 19.416 8.829 1.00 93.69 167 TYR A N 1
ATOM 1246 C CA . TYR A 1 167 ? 3.823 20.377 9.632 1.00 93.69 167 TYR A CA 1
ATOM 1247 C C . TYR A 1 167 ? 4.098 21.691 8.896 1.00 93.69 167 TYR A C 1
ATOM 1249 O O . TYR A 1 167 ? 4.052 22.754 9.511 1.00 93.69 167 TYR A O 1
ATOM 1257 N N . ARG A 1 168 ? 4.328 21.656 7.575 1.00 92.12 168 ARG A N 1
ATOM 1258 C CA . ARG A 1 168 ? 4.476 22.884 6.774 1.00 92.12 168 ARG A CA 1
ATOM 1259 C C . ARG A 1 168 ? 3.232 23.758 6.845 1.00 92.12 168 ARG A C 1
ATOM 1261 O O . ARG A 1 168 ? 3.358 24.966 7.009 1.00 92.12 168 ARG A O 1
ATOM 1268 N N . LYS A 1 169 ? 2.045 23.160 6.736 1.00 89.94 169 LYS A N 1
ATOM 1269 C CA . LYS A 1 169 ? 0.789 23.911 6.769 1.00 89.94 169 LYS A CA 1
ATOM 1270 C C . LYS A 1 169 ? 0.447 24.390 8.181 1.00 89.94 169 LYS A C 1
ATOM 1272 O O . LYS A 1 169 ? 0.014 25.527 8.330 1.00 89.94 169 LYS A O 1
ATOM 1277 N N . LYS A 1 170 ? 0.733 23.587 9.211 1.00 86.88 170 LYS A N 1
ATOM 1278 C CA . LYS A 1 170 ? 0.569 23.990 10.616 1.00 86.88 170 LYS A CA 1
ATOM 1279 C C . LYS A 1 170 ? 1.436 25.203 10.973 1.00 86.88 170 LYS A C 1
ATOM 1281 O O . LYS A 1 170 ? 0.924 26.177 11.507 1.00 86.88 170 LYS A O 1
ATOM 1286 N N . ASN A 1 171 ? 2.709 25.196 10.578 1.00 83.50 171 ASN A N 1
ATOM 1287 C CA . ASN A 1 171 ? 3.635 26.307 10.836 1.00 83.50 171 ASN A CA 1
ATOM 1288 C C . ASN A 1 171 ? 3.284 27.597 10.070 1.00 83.50 171 ASN A C 1
ATOM 1290 O O . ASN A 1 171 ? 3.724 28.672 10.453 1.00 83.50 171 ASN A O 1
ATOM 1294 N N . GLN A 1 172 ? 2.525 27.505 8.974 1.00 77.69 172 GLN A N 1
ATOM 1295 C CA . GLN A 1 172 ? 2.026 28.680 8.246 1.00 77.69 172 GLN A CA 1
ATOM 1296 C C . GLN A 1 172 ? 0.773 29.286 8.889 1.00 77.69 172 GLN A C 1
ATOM 1298 O O . GLN A 1 172 ? 0.498 30.463 8.682 1.00 77.69 172 GLN A O 1
ATOM 1303 N N . GLN A 1 173 ? -0.001 28.485 9.625 1.00 70.06 173 GLN A N 1
ATOM 1304 C CA . GLN A 1 173 ? -1.232 28.918 10.292 1.00 70.06 173 GLN A CA 1
ATOM 1305 C C . GLN A 1 173 ? -0.975 29.510 11.681 1.00 70.06 173 GLN A C 1
ATOM 1307 O O . GLN A 1 173 ? -1.803 30.278 12.158 1.00 70.06 173 GLN A O 1
ATOM 1312 N N . ASP A 1 174 ? 0.167 29.187 12.287 1.00 62.19 174 ASP A N 1
ATOM 1313 C CA . ASP A 1 174 ? 0.583 29.677 13.602 1.00 62.19 174 ASP A CA 1
ATOM 1314 C C . ASP A 1 174 ? 2.028 30.219 13.516 1.00 62.19 174 ASP A C 1
ATOM 1316 O O . ASP A 1 174 ? 2.978 29.563 13.961 1.00 62.19 174 ASP A O 1
ATOM 1320 N N . PRO A 1 175 ? 2.248 31.359 12.823 1.00 56.53 175 PRO A N 1
ATOM 1321 C CA . PRO A 1 175 ? 3.555 31.996 12.799 1.00 56.53 175 PRO A CA 1
ATOM 1322 C C . PRO A 1 175 ? 3.873 32.502 14.210 1.00 56.53 175 PRO A C 1
ATOM 1324 O O . PRO A 1 175 ? 3.122 33.305 14.761 1.00 56.53 175 PRO A O 1
ATOM 1327 N N . ALA A 1 176 ? 4.962 31.985 14.783 1.00 59.00 176 ALA A N 1
ATOM 1328 C CA . ALA A 1 176 ? 5.492 32.406 16.079 1.00 59.00 176 ALA A CA 1
ATOM 1329 C C . ALA A 1 176 ? 5.699 33.927 16.179 1.00 59.00 176 ALA A C 1
ATOM 1331 O O . ALA A 1 176 ? 6.067 34.546 15.151 1.00 59.00 176 ALA A O 1
#

Radius of gyration: 15.61 Å; Cα contacts (8 Å, |Δi|>4): 425; chains: 1; bounding box: 38×48×34 Å

Foldseek 3Di:
DPLKDKWFEDEFEAPAALCQQFNPVQCVVPLALQSLLLRGNLNRDVQCPPPGLSLLVVRTQEYEYEYAHHPDDDQDLSSLSNCVNSNHQEYEYCDYDPNVCVSCLQQLRYYWHFNPPSVPDHGGWMWMARQAQQWIAGPVPRDIGGIDHDDPVSVLQNVLRGDVSSVVVVCVVDPD

Sequence (176 aa):
MKRIIKGSVYLCGDNVTAYQIIAQNRWGLGLNPEELGKWAMEGACPEVLNVENGFRDKGYSIVIGGEDFGGGGKSIEHPIAALQGAGIELLIADSFSRYSFRNAINRGLPAILCPGITKVVHTGDIIEADLTTGTVRNCTTGAEIQSAPLSDLVLEFVEYGGMLAYYRKKNQQDPA

Mean predicted aligned error: 3.52 Å

Solvent-accessible surface area (backbone atoms only — not comparable to full-atom values): 8760 Å² total; per-residue (Å²): 122,80,58,59,50,73,36,33,26,41,61,48,60,60,61,41,26,29,54,21,33,31,50,72,90,56,52,85,66,57,76,45,25,70,69,40,5,28,45,21,33,21,66,68,36,77,94,20,52,91,31,82,32,38,49,29,75,68,63,37,26,27,42,36,25,20,45,36,24,40,20,96,57,72,93,65,58,53,38,52,29,8,38,50,34,25,51,39,63,38,40,38,17,39,29,58,21,76,49,42,52,52,44,24,44,46,56,21,38,50,68,39,50,22,71,64,49,71,79,63,58,53,63,68,35,37,36,37,35,31,45,69,75,10,45,34,32,27,71,72,79,69,43,74,49,72,32,55,47,53,53,72,70,56,51,46,14,33,63,48,56,2,43,67,48,34,53,56,54,52,52,69,76,57,69,129